Protein AF-A0ABD1RPD6-F1 (afdb_monomer)

Sequence (179 aa):
MYLKCGDIESACKVYNQMPVRNVVSWNSMILGLADSGDYEEALRVFRKMKQQYVYGTILDSTAKVTGIIKFDLHKEPEIGNAKLEVGGNVKGIFDLGPGRFGSEAIFVPRQPSTSSKEDDGYLIFFAHDENTGKSAVNVIDAKSMSPDPIAVVELPNRVPYGFHAFFVTEEQLQEQANL

Mean predicted aligned error: 7.82 Å

Foldseek 3Di:
DCLVVLNLVVLVVVLVPDPDADPVNLVSNLVSCVVVVNNVVSLVSVLPPPDQKDKDFDADPVRFGQWIWMFGQNDDEDPPDPDDDDGGDTDEIAGQDPQKTKEDWEWDAPDPDPPDDPQRTWTWIKMARRVVRWIWIFIARSNNNDNDTPDIGTDPHHDDHDHDDDDDDPVRVVVVVVD

Solvent-accessible surface area (backbone atoms only — not comparable to full-atom values): 10532 Å² total; per-residue (Å²): 112,43,46,83,69,70,37,51,68,63,37,52,52,54,62,71,67,48,91,73,81,52,72,67,60,49,51,51,51,28,50,41,28,44,77,70,66,39,48,69,6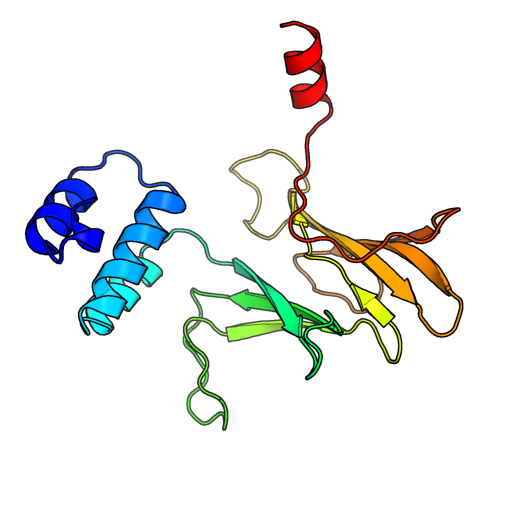0,17,50,53,54,55,69,65,49,90,64,46,70,50,80,46,77,37,64,49,100,81,71,44,27,42,28,41,36,34,34,31,49,78,40,78,50,76,88,84,58,99,60,90,62,83,70,16,31,84,74,36,60,32,72,60,53,90,63,25,36,43,43,60,68,38,81,43,65,72,58,102,57,93,81,60,60,95,50,50,28,30,32,41,29,45,37,31,32,70,86,76,60,46,17,28,44,38,32,28,48,50,66,72,34,51,83,69,57,78,42,74,47,79,44,100,55,70,67,75,91,67,70,87,78,84,87,77,52,71,66,60,51,51,57,59,74,74,109

InterPro domains:
  IPR002885 Pentatricopeptide repeat [PF01535] (2-22)
  IPR002885 Pentatricopeptide repeat [PS51375] (22-52)
  IPR002885 Pentatricopeptide repeat [TIGR00756] (24-51)
  IPR004294 Carotenoid oxygenase [PF03055] (48-168)
  IPR004294 Carotenoid oxygenase [PTHR10543] (47-169)
  IPR011990 Tetratricopeptide-like helical domain superfamily [G3DSA:1.25.40.10] (1-71)

Organism: NCBI:txid126358

Nearest PDB structures (foldseek):
  7vud-assembly1_A  TM=9.174E-01  e=1.103E-17  Osmanthus fragrans
  5kjd-assembly5_E  TM=8.790E-01  e=2.990E-06  Synechocystis sp. PCC 6803 substr. Kazusa
  5kjb-assembly5_E  TM=8.811E-01  e=3.373E-06  Synechocystis sp. PCC 6803 substr. Kazusa
  6big-assembly2_B  TM=8.798E-01  e=4.041E-06  Synechocystis sp. PCC 6803 substr. Kazusa
  6c7k-assembly2_B  TM=8.698E-01  e=5.142E-06  Synechocystis sp. PCC 6803 substr. Kazusa

Radius of gyration: 19.14 Å; Cα contacts (8 Å, |Δi|>4): 290; chains: 1; bounding box: 42×55×48 Å

pLDDT: mean 87.39, std 11.37, range [44.09, 98.31]

Structure (mmCIF, N/CA/C/O backbone):
data_AF-A0ABD1RPD6-F1
#
_entry.id   AF-A0ABD1RPD6-F1
#
loop_
_atom_site.group_PDB
_atom_site.id
_atom_site.type_symbol
_atom_site.label_atom_id
_atom_site.label_alt_id
_atom_site.label_comp_id
_atom_site.label_asym_id
_atom_site.label_entity_id
_atom_site.label_seq_id
_atom_site.pdbx_PDB_ins_code
_atom_site.Cartn_x
_atom_site.Cartn_y
_atom_site.Cartn_z
_atom_site.occupancy
_atom_site.B_iso_or_equiv
_atom_site.auth_seq_id
_atom_site.auth_comp_id
_atom_site.auth_asym_id
_atom_site.auth_atom_id
_atom_site.pdbx_PDB_model_num
ATOM 1 N N . MET A 1 1 ? 4.763 9.265 -25.528 1.00 61.62 1 MET A N 1
ATOM 2 C CA . MET A 1 1 ? 4.413 9.796 -26.863 1.00 61.62 1 MET A CA 1
ATOM 3 C C . MET A 1 1 ? 4.689 8.736 -27.924 1.00 61.62 1 MET A C 1
ATOM 5 O O . MET A 1 1 ? 3.718 8.231 -28.451 1.00 61.62 1 MET A O 1
ATOM 9 N N . TYR A 1 2 ? 5.933 8.273 -28.093 1.00 77.31 2 TYR A N 1
ATOM 10 C CA . TYR A 1 2 ? 6.292 7.174 -29.014 1.00 77.31 2 TYR A CA 1
ATOM 11 C C . TYR A 1 2 ? 5.460 5.886 -28.846 1.00 77.31 2 TYR A C 1
ATOM 13 O O . TYR A 1 2 ? 4.824 5.444 -29.795 1.00 77.31 2 TYR A O 1
ATOM 21 N N . LEU A 1 3 ? 5.348 5.360 -27.619 1.00 71.56 3 LEU A N 1
ATOM 22 C CA . LEU A 1 3 ? 4.577 4.133 -27.340 1.00 71.56 3 LEU A CA 1
ATOM 23 C C . LEU A 1 3 ? 3.078 4.266 -27.645 1.00 71.56 3 LEU A C 1
ATOM 25 O O . LEU A 1 3 ? 2.475 3.336 -28.160 1.00 71.56 3 LEU A O 1
ATOM 29 N N . LYS A 1 4 ? 2.485 5.448 -27.416 1.00 69.25 4 LYS A N 1
ATOM 30 C CA . LYS A 1 4 ? 1.076 5.712 -27.770 1.00 69.25 4 LYS A CA 1
ATOM 31 C C . LYS A 1 4 ? 0.835 5.708 -29.284 1.00 69.25 4 LYS A C 1
ATOM 33 O O . LYS A 1 4 ? -0.305 5.564 -29.705 1.00 69.25 4 LYS A O 1
ATOM 38 N N . CYS A 1 5 ? 1.887 5.889 -30.078 1.00 79.12 5 CYS A N 1
ATOM 39 C CA . CYS A 1 5 ? 1.839 5.865 -31.537 1.00 79.12 5 CYS A CA 1
ATOM 40 C C . CYS A 1 5 ? 2.263 4.504 -32.119 1.00 79.12 5 CYS A C 1
ATOM 42 O O . CYS A 1 5 ? 2.392 4.394 -33.333 1.00 79.12 5 CYS A O 1
ATOM 44 N N . GLY A 1 6 ? 2.530 3.494 -31.279 1.00 79.19 6 GLY A N 1
ATOM 45 C CA . GLY A 1 6 ? 3.037 2.188 -31.713 1.00 79.19 6 GLY A CA 1
ATOM 46 C C . GLY A 1 6 ? 4.508 2.183 -32.149 1.00 79.19 6 GLY A C 1
ATOM 47 O O . GLY A 1 6 ? 5.007 1.151 -32.587 1.00 79.19 6 GLY A O 1
ATOM 48 N N . ASP A 1 7 ? 5.229 3.302 -32.011 1.00 87.31 7 ASP A N 1
ATOM 49 C CA . ASP A 1 7 ? 6.652 3.388 -32.353 1.00 87.31 7 ASP A CA 1
ATOM 50 C C . ASP A 1 7 ? 7.519 2.936 -31.167 1.00 87.31 7 ASP A C 1
ATOM 52 O O . ASP A 1 7 ? 8.051 3.731 -30.381 1.00 87.31 7 ASP A O 1
ATOM 56 N N . ILE A 1 8 ? 7.608 1.616 -31.012 1.00 86.44 8 ILE A N 1
ATOM 57 C CA . ILE A 1 8 ? 8.362 0.961 -29.938 1.00 86.44 8 ILE A CA 1
ATOM 58 C C . ILE A 1 8 ? 9.863 1.165 -30.126 1.00 86.44 8 ILE A C 1
ATOM 60 O O . ILE A 1 8 ? 10.585 1.338 -29.148 1.00 86.44 8 ILE A O 1
ATOM 64 N N . GLU A 1 9 ? 10.350 1.196 -31.367 1.00 87.75 9 GLU A N 1
ATOM 65 C CA . GLU A 1 9 ? 11.779 1.324 -31.644 1.00 87.75 9 GLU A CA 1
ATOM 66 C C . GLU A 1 9 ? 12.315 2.677 -31.156 1.00 87.75 9 GLU A C 1
ATOM 68 O O . GLU A 1 9 ? 13.322 2.735 -30.439 1.00 87.75 9 GLU A O 1
ATOM 73 N N . SER A 1 10 ? 11.614 3.771 -31.471 1.00 89.94 10 SER A N 1
ATOM 74 C CA . SER A 1 10 ? 11.970 5.099 -30.965 1.00 89.94 10 SER A CA 1
ATOM 75 C C . SER A 1 10 ? 11.817 5.187 -29.449 1.00 89.94 10 SER A C 1
ATOM 77 O O . SER A 1 10 ? 12.663 5.788 -28.780 1.00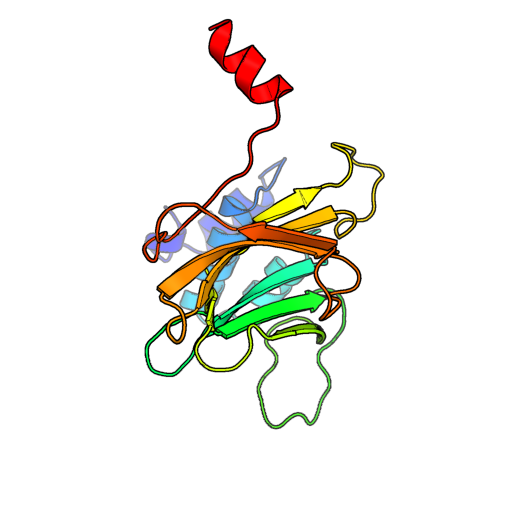 89.94 10 SER A O 1
ATOM 79 N N . ALA A 1 11 ? 10.788 4.549 -28.880 1.00 88.62 11 ALA A N 1
ATOM 80 C CA . ALA A 1 11 ? 10.617 4.486 -27.433 1.00 88.62 11 ALA A CA 1
ATOM 81 C C . ALA A 1 11 ? 11.801 3.792 -26.742 1.00 88.62 11 ALA A C 1
ATOM 83 O O . ALA A 1 11 ? 12.377 4.368 -25.819 1.00 88.62 11 ALA A O 1
ATOM 84 N N . CYS A 1 12 ? 12.217 2.619 -27.236 1.00 88.19 12 CYS A N 1
ATOM 85 C CA . CYS A 1 12 ? 13.398 1.882 -26.782 1.00 88.19 1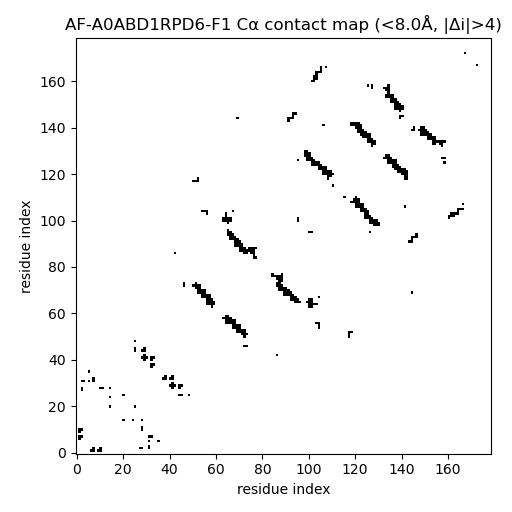2 CYS A CA 1
ATOM 86 C C . CYS A 1 12 ? 14.664 2.739 -26.863 1.00 88.19 12 CYS A C 1
ATOM 88 O O . CYS A 1 12 ? 15.444 2.778 -25.912 1.00 88.19 12 CYS A O 1
ATOM 90 N N . LYS A 1 13 ? 14.886 3.440 -27.985 1.00 91.31 13 LYS A N 1
ATOM 91 C CA . LYS A 1 13 ? 16.065 4.304 -28.175 1.00 91.31 13 LYS A CA 1
ATOM 92 C C . LYS A 1 13 ? 16.123 5.407 -27.126 1.00 91.31 13 LYS A C 1
ATOM 94 O O . LYS A 1 13 ? 17.131 5.524 -26.430 1.00 91.31 13 LYS A O 1
ATOM 99 N N . VAL A 1 14 ? 15.037 6.166 -26.972 1.00 90.38 14 VAL A N 1
ATOM 100 C CA . VAL A 1 14 ? 14.955 7.244 -25.975 1.00 90.38 14 VAL A CA 1
ATOM 101 C C . VAL A 1 14 ? 15.139 6.677 -24.575 1.00 90.38 14 VAL A C 1
ATOM 103 O O . VAL A 1 14 ? 15.978 7.162 -23.822 1.00 90.38 14 VAL A O 1
ATOM 106 N N . TYR A 1 15 ? 14.422 5.602 -24.251 1.00 89.06 15 TYR A N 1
ATOM 107 C CA . TYR A 1 15 ? 14.500 4.936 -22.958 1.00 89.06 15 TYR A CA 1
ATOM 108 C C . TYR A 1 15 ? 15.927 4.468 -22.623 1.00 89.06 15 TYR A C 1
ATOM 110 O O . TYR A 1 15 ? 16.398 4.653 -21.498 1.00 89.06 15 TYR A O 1
ATOM 118 N N . ASN A 1 16 ? 16.659 3.904 -23.585 1.00 88.38 16 ASN A N 1
ATOM 119 C CA . ASN A 1 16 ? 18.038 3.447 -23.395 1.00 88.38 16 ASN A CA 1
ATOM 120 C C . ASN A 1 16 ? 19.033 4.606 -23.217 1.00 88.38 16 ASN A C 1
ATOM 122 O O . ASN A 1 16 ? 20.024 4.442 -22.508 1.00 88.38 16 ASN A O 1
ATOM 126 N N . GLN A 1 17 ? 18.743 5.778 -23.782 1.00 92.56 17 GLN A N 1
ATOM 127 C CA . GLN A 1 17 ? 19.570 6.982 -23.667 1.00 92.56 17 GLN A CA 1
ATOM 128 C C . GLN A 1 17 ? 19.305 7.803 -22.392 1.00 92.56 17 GLN A C 1
ATOM 130 O O . GLN A 1 17 ? 20.079 8.708 -22.088 1.00 92.56 17 GLN A O 1
ATOM 135 N N . MET A 1 18 ? 18.245 7.507 -21.625 1.00 89.38 18 MET A N 1
ATOM 136 C CA . MET A 1 18 ? 17.942 8.243 -20.391 1.00 89.38 18 MET A CA 1
ATOM 137 C C . MET A 1 18 ? 19.039 8.036 -19.328 1.00 89.38 18 MET A C 1
ATOM 139 O O . MET A 1 18 ? 19.257 6.894 -18.906 1.00 89.38 18 MET A O 1
ATOM 143 N N . PRO A 1 19 ? 19.686 9.112 -18.832 1.00 85.44 19 PRO A N 1
ATOM 144 C CA . PRO A 1 19 ? 20.716 9.003 -17.796 1.00 85.44 19 PRO A CA 1
ATOM 145 C C . PRO A 1 19 ? 20.124 8.595 -16.441 1.00 85.44 19 PRO A C 1
ATOM 147 O O . PRO A 1 19 ? 20.750 7.867 -15.676 1.00 85.44 19 PRO A O 1
ATOM 150 N N . VAL A 1 20 ? 18.890 9.025 -16.165 1.00 81.44 20 VAL A N 1
ATOM 151 C CA . VAL A 1 20 ? 18.122 8.676 -14.966 1.00 81.44 20 VAL A CA 1
ATOM 152 C C . VAL A 1 20 ? 16.729 8.241 -15.401 1.00 81.44 20 VAL A C 1
ATOM 154 O O . VAL A 1 20 ? 16.059 8.953 -16.147 1.00 81.44 20 VAL A O 1
ATOM 157 N N . ARG A 1 21 ? 16.288 7.073 -14.929 1.00 85.56 21 ARG A N 1
ATOM 158 C CA . ARG A 1 21 ? 14.954 6.520 -15.194 1.00 85.56 21 ARG A CA 1
ATOM 159 C C . ARG A 1 21 ? 14.133 6.559 -13.914 1.00 85.56 21 ARG A C 1
ATOM 161 O O . ARG A 1 21 ? 14.516 5.939 -12.924 1.00 85.56 21 ARG A O 1
ATOM 168 N N . ASN A 1 22 ? 13.019 7.279 -13.941 1.00 81.56 22 ASN A N 1
ATOM 169 C CA . ASN A 1 22 ? 12.054 7.344 -12.844 1.00 81.56 22 ASN A CA 1
ATOM 170 C C . ASN A 1 22 ? 10.879 6.382 -13.079 1.00 81.56 22 ASN A C 1
ATOM 172 O O . ASN A 1 22 ? 10.743 5.812 -14.165 1.00 81.56 22 ASN A O 1
ATOM 176 N N . VAL A 1 23 ? 10.016 6.224 -12.073 1.00 79.69 23 VAL A N 1
ATOM 177 C CA . VAL A 1 23 ? 8.845 5.326 -12.110 1.00 79.69 23 VAL A CA 1
ATOM 178 C C . VAL A 1 23 ? 7.990 5.541 -13.364 1.00 79.69 23 VAL A C 1
ATOM 180 O O . VAL A 1 23 ? 7.603 4.574 -14.010 1.00 79.69 23 VAL A O 1
ATOM 183 N N . VAL A 1 24 ? 7.772 6.791 -13.786 1.00 84.12 24 VAL A N 1
ATOM 184 C CA . VAL A 1 24 ? 6.989 7.101 -14.996 1.00 84.12 24 VAL A CA 1
ATOM 185 C C . VAL A 1 24 ? 7.651 6.542 -16.257 1.00 84.12 24 VAL A C 1
ATOM 187 O O . VAL A 1 24 ? 6.970 5.947 -17.091 1.00 84.12 24 VAL A O 1
ATOM 190 N N . SER A 1 25 ? 8.969 6.703 -16.406 1.00 86.88 25 SER A N 1
ATOM 191 C CA . SER A 1 25 ? 9.708 6.181 -17.564 1.00 86.88 25 SER A CA 1
ATOM 192 C C . SER A 1 25 ? 9.751 4.650 -17.611 1.00 86.88 25 SER A C 1
ATOM 194 O O . SER A 1 25 ? 9.596 4.080 -18.690 1.00 86.88 25 SER A O 1
ATOM 196 N N . TRP A 1 26 ? 9.888 3.988 -16.456 1.00 87.88 26 TRP A N 1
ATOM 197 C CA . TRP A 1 26 ? 9.798 2.530 -16.343 1.00 87.88 26 TRP A CA 1
ATOM 198 C C . TRP A 1 26 ? 8.405 2.037 -16.725 1.00 87.88 26 TRP A C 1
ATOM 200 O O . TRP A 1 26 ? 8.277 1.247 -17.657 1.00 87.88 26 TRP A O 1
ATOM 210 N N . ASN A 1 27 ? 7.367 2.569 -16.073 1.00 86.31 27 ASN A N 1
ATOM 211 C CA . ASN A 1 27 ? 5.980 2.166 -16.297 1.00 86.31 27 ASN A CA 1
ATOM 212 C C . ASN A 1 27 ? 5.555 2.397 -17.745 1.00 86.31 27 ASN A C 1
ATOM 214 O O . ASN A 1 27 ? 4.914 1.537 -18.339 1.00 86.31 27 ASN A O 1
ATOM 218 N N . SER A 1 28 ? 5.953 3.531 -18.332 1.00 88.69 28 SER A N 1
ATOM 219 C CA . SER A 1 28 ? 5.675 3.813 -19.740 1.00 88.69 28 SER A CA 1
ATOM 220 C C . SER A 1 28 ? 6.250 2.718 -20.632 1.00 88.69 28 SER A C 1
ATOM 222 O O . SER A 1 28 ? 5.519 2.184 -21.457 1.00 88.69 28 SER A O 1
ATOM 224 N N . MET A 1 29 ? 7.527 2.364 -20.442 1.00 90.50 29 MET A N 1
ATOM 225 C CA . MET A 1 29 ? 8.212 1.356 -21.252 1.00 90.50 29 MET A CA 1
ATOM 226 C C . MET A 1 29 ? 7.584 -0.034 -21.102 1.00 90.50 29 MET A C 1
ATOM 228 O O . MET A 1 29 ? 7.327 -0.694 -22.102 1.00 90.50 29 MET A O 1
ATOM 232 N N . ILE A 1 30 ? 7.296 -0.450 -19.866 1.00 88.44 30 ILE A N 1
ATOM 233 C CA . ILE A 1 30 ? 6.693 -1.756 -19.563 1.00 88.44 30 ILE A CA 1
ATOM 234 C C . ILE A 1 30 ? 5.314 -1.876 -20.212 1.00 88.44 30 ILE A C 1
ATOM 236 O O . ILE A 1 30 ? 5.054 -2.860 -20.897 1.00 88.44 30 ILE A O 1
ATOM 240 N N . LEU A 1 31 ? 4.456 -0.864 -20.036 1.00 87.06 31 LEU A N 1
ATOM 241 C CA . LEU A 1 31 ? 3.114 -0.859 -20.620 1.00 87.06 31 LEU A CA 1
ATOM 242 C C . LEU A 1 31 ? 3.174 -0.892 -22.144 1.00 87.06 31 LEU A C 1
ATOM 244 O O . LEU A 1 31 ? 2.502 -1.706 -22.759 1.00 87.06 31 LEU A O 1
ATOM 248 N N . GLY A 1 32 ? 4.021 -0.066 -22.761 1.00 88.44 32 GLY A N 1
ATOM 249 C CA . GLY A 1 32 ? 4.112 -0.044 -24.218 1.00 88.44 32 GLY A CA 1
ATOM 250 C C . GLY A 1 32 ? 4.660 -1.337 -24.831 1.00 88.44 32 GLY A C 1
ATOM 251 O O . GLY A 1 32 ? 4.220 -1.719 -25.911 1.00 88.44 32 GLY A O 1
ATOM 252 N N . LEU A 1 33 ? 5.578 -2.031 -24.149 1.00 88.56 33 LEU A N 1
ATOM 253 C CA . LEU A 1 33 ? 6.037 -3.362 -24.565 1.00 88.56 33 LEU A CA 1
ATOM 254 C C . LEU A 1 33 ? 4.931 -4.410 -24.392 1.00 88.56 33 LEU A C 1
ATOM 256 O O . LEU A 1 33 ? 4.671 -5.177 -25.316 1.00 88.56 33 LEU A O 1
ATOM 260 N N . ALA A 1 34 ? 4.220 -4.395 -23.261 1.00 87.19 34 ALA A N 1
ATOM 261 C CA . ALA A 1 34 ? 3.103 -5.303 -23.015 1.00 87.19 34 ALA A CA 1
ATOM 262 C C . ALA A 1 34 ? 1.960 -5.115 -24.031 1.00 87.19 34 ALA A C 1
ATOM 264 O O . ALA A 1 34 ? 1.465 -6.097 -24.580 1.00 87.19 34 ALA A O 1
ATOM 265 N N . ASP A 1 35 ? 1.597 -3.867 -24.341 1.00 85.19 35 ASP A N 1
ATOM 266 C CA . ASP A 1 35 ? 0.567 -3.526 -25.334 1.00 85.19 35 ASP A CA 1
ATOM 267 C C . ASP A 1 35 ? 0.955 -3.978 -26.750 1.00 85.19 35 ASP A C 1
ATOM 269 O O . ASP A 1 35 ? 0.091 -4.265 -27.577 1.00 85.19 35 ASP A O 1
ATOM 273 N N . SER A 1 36 ? 2.256 -4.077 -27.032 1.00 85.31 36 SER A N 1
ATOM 274 C CA . SER A 1 36 ? 2.772 -4.589 -28.304 1.00 85.31 36 SER A CA 1
ATOM 275 C C . SER A 1 36 ? 2.858 -6.113 -28.397 1.00 85.31 36 SER A C 1
ATOM 277 O O . SER A 1 36 ? 3.164 -6.644 -29.463 1.00 85.31 36 SER A O 1
ATOM 279 N N . GLY A 1 37 ? 2.595 -6.817 -27.293 1.00 85.75 37 GLY A N 1
ATOM 280 C CA . GLY A 1 37 ? 2.742 -8.268 -27.188 1.00 85.75 37 GLY A CA 1
ATOM 281 C C . GLY A 1 37 ? 4.156 -8.747 -26.841 1.00 85.75 37 GLY A C 1
ATOM 282 O O . GLY A 1 37 ? 4.363 -9.952 -26.712 1.00 85.75 37 GLY A O 1
ATOM 283 N N . ASP A 1 38 ? 5.123 -7.844 -26.645 1.00 86.62 38 ASP A N 1
ATOM 284 C CA . ASP A 1 38 ? 6.492 -8.181 -26.230 1.00 86.62 38 ASP A CA 1
ATOM 285 C C . ASP A 1 38 ? 6.595 -8.307 -24.698 1.00 86.62 38 ASP A C 1
ATOM 287 O O . ASP A 1 38 ? 7.214 -7.504 -23.991 1.00 86.62 38 ASP A O 1
ATOM 291 N N . TYR A 1 39 ? 5.905 -9.315 -24.160 1.00 84.56 39 TYR A N 1
ATOM 292 C CA . TYR A 1 39 ? 5.803 -9.542 -22.717 1.00 84.56 39 TYR A CA 1
ATOM 293 C C . TYR A 1 39 ? 7.142 -9.926 -22.074 1.00 84.56 39 TYR A C 1
ATOM 295 O O . TYR A 1 39 ? 7.388 -9.570 -20.920 1.00 84.56 39 TYR A O 1
ATOM 303 N N . GLU A 1 40 ? 8.017 -10.632 -22.796 1.00 84.75 40 GLU A N 1
ATOM 304 C CA . GLU A 1 40 ? 9.349 -10.999 -22.297 1.00 84.75 40 GLU A CA 1
ATOM 305 C C . GLU A 1 40 ? 10.217 -9.762 -22.077 1.00 84.75 40 GLU A C 1
ATOM 307 O O . GLU A 1 40 ? 10.825 -9.615 -21.012 1.00 84.75 40 GLU A O 1
ATOM 312 N N . GLU A 1 41 ? 10.239 -8.838 -23.039 1.00 85.81 41 GLU A N 1
ATOM 313 C CA . GLU A 1 41 ? 10.989 -7.598 -22.900 1.00 85.81 41 GLU A CA 1
ATOM 314 C C . GLU A 1 41 ? 10.358 -6.682 -21.843 1.00 85.81 41 GLU A C 1
ATOM 316 O O . GLU A 1 41 ? 11.083 -6.089 -21.040 1.00 85.81 41 GLU A O 1
ATOM 321 N N . ALA A 1 42 ? 9.023 -6.627 -21.758 1.00 86.31 42 ALA A N 1
ATOM 322 C CA . ALA A 1 42 ? 8.317 -5.904 -20.697 1.00 86.31 42 ALA A CA 1
ATOM 323 C C . ALA A 1 42 ? 8.729 -6.408 -19.301 1.00 86.31 42 ALA A C 1
ATOM 325 O O . ALA A 1 42 ? 9.092 -5.612 -18.429 1.00 86.31 42 ALA A O 1
ATOM 326 N N . LEU A 1 43 ? 8.754 -7.731 -19.106 1.00 82.31 43 LEU A N 1
ATOM 327 C CA . LEU A 1 43 ? 9.215 -8.365 -17.868 1.00 82.31 43 LEU A CA 1
ATOM 328 C C . LEU A 1 43 ? 10.706 -8.121 -17.621 1.00 82.31 43 LEU A C 1
ATOM 330 O O . LEU A 1 43 ? 11.108 -7.873 -16.484 1.00 82.31 43 LEU A O 1
ATOM 334 N N . ARG A 1 44 ? 11.544 -8.147 -18.663 1.00 83.50 44 ARG A N 1
ATOM 335 C CA . ARG A 1 44 ? 12.976 -7.841 -18.547 1.00 83.50 44 ARG A CA 1
ATOM 336 C C . ARG A 1 44 ? 13.207 -6.400 -18.097 1.00 83.50 44 ARG A C 1
ATOM 338 O O . ARG A 1 44 ? 14.085 -6.159 -17.272 1.00 83.50 44 ARG A O 1
ATOM 345 N N . VAL A 1 45 ? 12.443 -5.444 -18.626 1.00 84.12 45 VAL A N 1
ATOM 346 C CA . VAL A 1 45 ? 12.484 -4.039 -18.201 1.00 84.12 45 VAL A CA 1
ATOM 347 C C . VAL A 1 45 ? 11.990 -3.909 -16.762 1.00 84.12 45 VAL A C 1
ATOM 349 O O . VAL A 1 45 ? 12.678 -3.294 -15.953 1.00 84.12 45 VAL A O 1
ATOM 352 N N . PHE A 1 46 ? 10.874 -4.543 -16.404 1.00 81.94 46 PHE A N 1
ATOM 353 C CA . PHE A 1 46 ? 10.373 -4.558 -15.028 1.00 81.94 46 PHE A CA 1
ATOM 354 C C . PHE A 1 46 ? 11.418 -5.095 -14.036 1.00 81.94 46 PHE A C 1
ATOM 356 O O . PHE A 1 46 ? 11.725 -4.436 -13.049 1.00 81.94 46 PHE A O 1
ATOM 363 N N . ARG A 1 47 ? 12.078 -6.216 -14.353 1.00 76.88 47 ARG A N 1
ATOM 364 C CA . ARG A 1 47 ? 13.146 -6.819 -13.528 1.00 76.88 47 ARG A CA 1
ATOM 365 C C . ARG A 1 47 ? 14.406 -5.959 -13.381 1.00 76.88 47 ARG A C 1
ATOM 367 O O . ARG A 1 47 ? 15.222 -6.222 -12.506 1.00 76.88 47 ARG A O 1
ATOM 374 N N . LYS A 1 48 ? 14.609 -4.957 -14.242 1.00 80.19 48 LYS A N 1
ATOM 375 C CA . LYS A 1 48 ? 15.717 -3.993 -14.112 1.00 80.19 48 LYS A CA 1
ATOM 376 C C . LYS A 1 48 ? 15.381 -2.823 -13.188 1.00 80.19 48 LYS A C 1
ATOM 378 O O . LYS A 1 48 ? 16.279 -2.031 -12.886 1.00 80.19 48 LYS A O 1
ATOM 383 N N . MET A 1 49 ? 14.122 -2.669 -12.773 1.00 79.38 49 MET A N 1
AT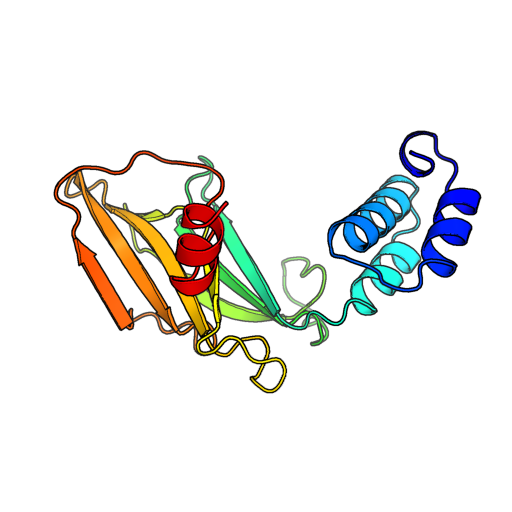OM 384 C CA . MET A 1 49 ? 13.774 -1.706 -11.734 1.00 79.38 49 MET A CA 1
ATOM 385 C C . MET A 1 49 ? 14.538 -2.078 -10.461 1.00 79.38 49 MET A C 1
ATOM 387 O O . MET A 1 49 ? 14.634 -3.243 -10.105 1.00 79.38 49 MET A O 1
ATOM 391 N N . LYS A 1 50 ? 15.100 -1.084 -9.767 1.00 77.75 50 LYS A N 1
ATOM 392 C CA . LYS A 1 50 ? 15.811 -1.303 -8.491 1.00 77.75 50 LYS A CA 1
ATOM 393 C C . LYS A 1 50 ? 14.865 -1.536 -7.305 1.00 77.75 50 LYS A C 1
ATOM 395 O O . LYS A 1 50 ? 15.332 -1.577 -6.175 1.00 77.75 50 LYS A O 1
ATOM 400 N N . GLN A 1 51 ? 13.566 -1.601 -7.572 1.00 82.81 51 GLN A N 1
ATOM 401 C CA . GLN A 1 51 ? 12.517 -1.708 -6.576 1.00 82.81 51 GLN A CA 1
ATOM 402 C C . GLN A 1 51 ? 12.299 -3.183 -6.251 1.00 82.81 51 GLN A C 1
ATOM 404 O O . GLN A 1 51 ? 11.794 -3.933 -7.086 1.00 82.81 51 GLN A O 1
ATOM 409 N N . GLN A 1 52 ? 12.680 -3.585 -5.045 1.00 86.69 52 GLN A N 1
ATOM 410 C CA . GLN A 1 52 ? 12.465 -4.930 -4.545 1.00 86.69 52 GLN A CA 1
ATOM 411 C C . GLN A 1 52 ? 11.040 -5.116 -4.028 1.00 86.69 52 GLN A C 1
ATOM 413 O O . GLN A 1 52 ? 10.481 -6.194 -4.205 1.00 86.69 52 GLN A O 1
ATOM 418 N N . TYR A 1 53 ? 10.437 -4.109 -3.389 1.00 91.19 53 TYR A N 1
ATOM 419 C CA . TYR A 1 53 ? 9.146 -4.278 -2.725 1.00 91.19 53 TYR A CA 1
ATOM 420 C C . TYR A 1 53 ? 8.050 -3.404 -3.328 1.00 91.19 53 TYR A C 1
ATOM 422 O O . TYR A 1 53 ? 8.243 -2.240 -3.681 1.00 91.19 53 TYR A O 1
ATOM 430 N N . VAL A 1 54 ? 6.848 -3.968 -3.406 1.00 91.25 54 VAL A N 1
ATOM 431 C CA . VAL A 1 54 ? 5.638 -3.220 -3.747 1.00 91.25 54 VAL A CA 1
ATOM 432 C C . VAL A 1 54 ? 4.507 -3.604 -2.805 1.00 91.25 54 VAL A C 1
ATOM 434 O O . VAL A 1 54 ? 4.355 -4.770 -2.431 1.00 91.25 54 VAL A O 1
ATOM 437 N N . TYR A 1 55 ? 3.727 -2.599 -2.416 1.00 93.88 55 TYR A N 1
ATOM 438 C CA . TYR A 1 55 ? 2.527 -2.750 -1.606 1.00 93.88 55 TYR A CA 1
ATOM 439 C C . TYR A 1 55 ? 1.310 -2.542 -2.503 1.00 93.88 55 TYR A C 1
ATOM 441 O O . TYR A 1 55 ? 1.236 -1.550 -3.224 1.00 93.88 55 TYR A O 1
ATOM 449 N N . GLY A 1 56 ? 0.385 -3.495 -2.487 1.00 92.81 56 GLY A N 1
ATOM 450 C CA . GLY A 1 56 ? -0.849 -3.463 -3.263 1.00 92.81 56 GLY A CA 1
ATOM 451 C C . GLY A 1 56 ? -2.081 -3.558 -2.373 1.00 92.81 56 GLY A C 1
ATOM 452 O O . GLY A 1 56 ? -1.995 -3.948 -1.207 1.00 92.81 56 GLY A O 1
ATOM 453 N N . THR A 1 57 ? -3.240 -3.229 -2.934 1.00 94.19 57 THR A N 1
ATOM 454 C CA . THR A 1 57 ? -4.538 -3.396 -2.276 1.00 94.19 57 THR A CA 1
ATOM 455 C C . THR A 1 57 ? -5.167 -4.731 -2.658 1.00 94.19 57 THR A C 1
ATOM 457 O O . THR A 1 57 ? -5.089 -5.181 -3.802 1.00 94.19 57 THR A O 1
ATOM 460 N N . ILE A 1 58 ? -5.807 -5.373 -1.686 1.00 93.81 58 ILE A N 1
ATOM 461 C CA . ILE A 1 58 ? -6.700 -6.507 -1.922 1.00 93.81 58 ILE A CA 1
ATOM 462 C C . ILE A 1 58 ? -8.112 -5.942 -2.005 1.00 93.81 58 ILE A C 1
ATOM 464 O O . ILE A 1 58 ? -8.534 -5.211 -1.108 1.00 93.81 58 ILE A O 1
ATOM 468 N N . LEU A 1 59 ? -8.818 -6.257 -3.088 1.00 94.50 59 LEU A N 1
ATOM 469 C CA . LEU A 1 59 ? -10.170 -5.775 -3.345 1.00 94.50 59 LEU A CA 1
ATOM 470 C C . LEU A 1 59 ? -11.184 -6.913 -3.231 1.00 94.50 59 LEU A C 1
ATOM 472 O O . LEU A 1 59 ? -10.920 -8.032 -3.679 1.00 94.50 59 LEU A O 1
ATOM 476 N N . ASP A 1 60 ? -12.359 -6.607 -2.685 1.00 93.62 60 ASP A N 1
ATOM 477 C CA . ASP A 1 60 ? -13.526 -7.479 -2.800 1.00 93.62 60 ASP A CA 1
ATOM 478 C C . ASP A 1 60 ? -14.245 -7.321 -4.154 1.00 93.62 60 ASP A C 1
ATOM 480 O O . ASP A 1 60 ? -13.870 -6.520 -5.015 1.00 93.62 60 ASP A O 1
ATOM 484 N N . SER A 1 61 ? -15.327 -8.081 -4.344 1.00 91.88 61 SER A N 1
ATOM 485 C CA . SER A 1 61 ? -16.165 -8.041 -5.552 1.00 91.88 61 SER A CA 1
ATOM 486 C C . SER A 1 61 ? -16.833 -6.688 -5.822 1.00 91.88 61 SER A C 1
ATOM 488 O O . SER A 1 61 ? -17.347 -6.472 -6.916 1.00 91.88 61 SER A O 1
ATOM 490 N N . THR A 1 62 ? -16.869 -5.796 -4.833 1.00 90.56 62 THR A N 1
ATOM 491 C CA . THR A 1 62 ? -17.448 -4.449 -4.924 1.00 90.56 62 THR A CA 1
ATOM 492 C C . THR A 1 62 ? -16.385 -3.354 -4.992 1.00 90.56 62 THR A C 1
ATOM 494 O O . THR A 1 62 ? -16.712 -2.176 -4.860 1.00 90.56 62 THR A O 1
ATOM 497 N N . ALA A 1 63 ? -15.124 -3.732 -5.234 1.00 90.94 63 ALA A N 1
ATOM 498 C CA . ALA A 1 63 ? -13.972 -2.838 -5.281 1.00 90.94 63 ALA A CA 1
ATOM 499 C C . ALA A 1 63 ? -13.704 -2.090 -3.962 1.00 90.94 63 ALA A C 1
ATOM 501 O O . ALA A 1 63 ? -13.092 -1.021 -3.969 1.00 90.94 63 ALA A O 1
ATOM 502 N N . LYS A 1 64 ? -14.117 -2.652 -2.818 1.00 93.69 64 LYS A N 1
ATOM 503 C CA . LYS A 1 64 ? -13.681 -2.151 -1.512 1.00 93.69 64 LYS A CA 1
ATOM 504 C C . LYS A 1 64 ? -12.349 -2.786 -1.130 1.00 93.69 64 LYS A C 1
ATOM 506 O O . LYS A 1 64 ? -12.134 -3.974 -1.358 1.00 93.69 64 LYS A O 1
ATOM 511 N N . VAL A 1 65 ? -11.468 -2.000 -0.515 1.00 96.06 65 VAL A N 1
ATOM 512 C CA . VAL A 1 65 ? -10.170 -2.484 -0.025 1.00 96.06 65 VAL A CA 1
ATOM 513 C C . VAL A 1 65 ? -10.382 -3.308 1.240 1.00 96.06 65 VAL A C 1
ATOM 515 O O . VAL A 1 65 ? -10.807 -2.757 2.250 1.00 96.06 65 VAL A O 1
ATOM 518 N N . THR A 1 66 ? -10.064 -4.600 1.204 1.00 97.00 66 THR A N 1
ATOM 519 C CA . THR A 1 66 ? -10.189 -5.535 2.341 1.00 97.00 66 THR A CA 1
ATOM 520 C C . THR A 1 66 ? -8.850 -5.916 2.960 1.00 97.00 66 THR A C 1
ATOM 522 O O . THR A 1 66 ? -8.802 -6.552 4.009 1.00 97.00 66 THR A O 1
ATOM 525 N N . GLY A 1 67 ? -7.744 -5.507 2.346 1.00 96.44 67 GLY A N 1
ATOM 526 C CA . GLY A 1 67 ? -6.424 -5.736 2.905 1.00 96.44 67 GLY A CA 1
ATOM 527 C C . GLY A 1 67 ? -5.315 -5.107 2.084 1.00 96.44 67 GLY A C 1
ATOM 528 O O . GLY A 1 67 ? -5.545 -4.500 1.034 1.00 96.44 67 GLY A O 1
ATOM 529 N N . ILE A 1 68 ? -4.097 -5.279 2.580 1.00 96.88 68 ILE A N 1
ATOM 530 C CA . ILE A 1 68 ? -2.866 -4.811 1.953 1.00 96.88 68 ILE A CA 1
ATOM 531 C C . ILE A 1 68 ? -1.956 -6.015 1.764 1.00 96.88 68 ILE A C 1
ATOM 533 O O . ILE A 1 68 ? -1.815 -6.848 2.656 1.00 96.88 68 ILE A O 1
ATOM 537 N N . ILE A 1 69 ? -1.319 -6.102 0.606 1.00 95.00 69 ILE A N 1
ATOM 538 C CA . ILE A 1 69 ? -0.404 -7.184 0.261 1.00 95.00 69 ILE A CA 1
ATOM 539 C C . ILE A 1 69 ? 0.975 -6.622 -0.056 1.00 95.00 69 ILE A C 1
ATOM 541 O O . ILE A 1 69 ? 1.095 -5.591 -0.713 1.00 95.00 69 ILE A O 1
ATOM 545 N N . LYS A 1 70 ? 2.022 -7.301 0.413 1.00 94.06 70 LYS A N 1
ATOM 546 C CA . LYS A 1 70 ? 3.418 -6.985 0.103 1.00 94.06 70 LYS A CA 1
ATOM 547 C C . LYS A 1 70 ? 4.004 -8.049 -0.814 1.00 94.06 70 LYS A C 1
ATOM 549 O O . LYS A 1 70 ? 3.997 -9.232 -0.462 1.00 94.06 70 LYS A O 1
ATOM 554 N N . PHE A 1 71 ? 4.592 -7.618 -1.923 1.00 90.19 71 PHE A N 1
ATOM 555 C CA . PHE A 1 71 ? 5.331 -8.473 -2.851 1.00 90.19 71 PHE A CA 1
ATOM 556 C C . PHE A 1 71 ? 6.831 -8.181 -2.790 1.00 90.19 71 PHE A C 1
ATOM 558 O O . PHE A 1 71 ? 7.231 -7.030 -2.626 1.00 90.19 71 PHE A O 1
ATOM 565 N N . ASP A 1 72 ? 7.648 -9.224 -2.942 1.00 87.62 72 ASP A N 1
ATOM 566 C CA . ASP A 1 72 ? 9.085 -9.133 -3.230 1.00 87.62 72 ASP A CA 1
ATOM 567 C C . ASP A 1 72 ? 9.317 -9.454 -4.705 1.00 87.62 72 ASP A C 1
ATOM 569 O O . ASP A 1 72 ? 9.304 -10.622 -5.090 1.00 87.62 72 ASP A O 1
ATOM 573 N N . LEU A 1 73 ? 9.516 -8.416 -5.514 1.00 82.94 73 LEU A N 1
ATOM 574 C CA . LEU A 1 73 ? 9.670 -8.463 -6.967 1.00 82.94 73 LEU A CA 1
ATOM 575 C C . LEU A 1 73 ? 10.970 -9.132 -7.424 1.00 82.94 73 LEU A C 1
ATOM 577 O O . LEU A 1 73 ? 11.075 -9.535 -8.582 1.00 82.94 73 LEU A O 1
ATOM 581 N N . HIS A 1 74 ? 11.963 -9.254 -6.540 1.00 82.00 74 HIS A N 1
ATOM 582 C CA . HIS A 1 74 ? 13.235 -9.902 -6.859 1.00 82.00 74 HIS A CA 1
ATOM 583 C C . HIS A 1 74 ? 13.217 -11.409 -6.588 1.00 82.00 74 HIS A C 1
ATOM 585 O O . HIS A 1 74 ? 14.136 -12.117 -7.004 1.00 82.00 74 HIS A O 1
ATOM 591 N N . LYS A 1 75 ? 12.198 -11.920 -5.890 1.00 78.62 75 LYS A N 1
ATOM 592 C CA . LYS A 1 75 ? 12.066 -13.348 -5.611 1.00 78.62 75 LYS A CA 1
ATOM 593 C C . LYS A 1 75 ? 11.258 -14.024 -6.724 1.00 78.62 75 LYS A C 1
ATOM 595 O O . LYS A 1 75 ? 10.167 -13.575 -7.053 1.00 78.62 75 LYS A O 1
ATOM 600 N N . GLU A 1 76 ? 11.781 -15.110 -7.293 1.00 71.19 76 GLU A N 1
ATOM 601 C CA . GLU A 1 76 ? 11.079 -15.869 -8.343 1.00 71.19 76 GLU A CA 1
ATOM 602 C C . GLU A 1 76 ? 9.734 -16.409 -7.829 1.00 71.19 76 GLU A C 1
ATOM 604 O O . GLU A 1 76 ? 9.699 -16.869 -6.682 1.00 71.19 76 GLU A O 1
ATOM 609 N N . PRO A 1 77 ? 8.658 -16.370 -8.638 1.00 66.25 77 PRO A N 1
ATOM 610 C CA . PRO A 1 77 ? 7.345 -16.879 -8.254 1.00 66.25 77 PRO A CA 1
ATOM 611 C C . PRO A 1 77 ? 7.383 -18.389 -7.985 1.00 66.25 77 PRO A C 1
ATOM 613 O O . PRO A 1 77 ? 8.111 -19.139 -8.644 1.00 66.25 77 PRO A O 1
ATOM 616 N N . GLU A 1 78 ? 6.589 -18.858 -7.023 1.00 65.88 78 GLU A N 1
ATOM 617 C CA . GLU A 1 78 ? 6.478 -20.290 -6.731 1.00 65.88 78 GLU A CA 1
ATOM 618 C C . GLU A 1 78 ? 5.705 -21.024 -7.843 1.00 65.88 78 GLU A C 1
ATOM 620 O O . GLU A 1 78 ? 4.536 -20.758 -8.127 1.00 65.88 78 GLU A O 1
ATOM 625 N N . ILE A 1 79 ? 6.375 -21.977 -8.498 1.00 58.81 79 ILE A N 1
ATOM 626 C CA . ILE A 1 79 ? 5.790 -22.783 -9.574 1.00 58.81 79 ILE A CA 1
ATOM 627 C C . ILE A 1 79 ? 4.827 -23.808 -8.959 1.00 58.81 79 ILE A C 1
ATOM 629 O O . ILE A 1 79 ? 5.240 -24.636 -8.149 1.00 58.81 79 ILE A O 1
ATOM 633 N N . GLY A 1 80 ? 3.558 -23.787 -9.380 1.00 60.88 80 GLY A N 1
ATOM 634 C CA . GLY A 1 80 ? 2.530 -24.749 -8.950 1.00 60.88 80 GLY A CA 1
ATOM 635 C C . GLY A 1 80 ? 1.349 -24.145 -8.186 1.00 60.88 80 GLY A C 1
ATOM 636 O O . GLY A 1 80 ? 0.392 -24.863 -7.896 1.00 60.88 80 GLY A O 1
ATOM 637 N N . ASN A 1 81 ? 1.362 -22.838 -7.907 1.00 56.16 81 ASN A N 1
ATOM 638 C CA . ASN A 1 81 ? 0.194 -22.153 -7.359 1.00 56.16 81 ASN A CA 1
ATOM 639 C C . ASN A 1 81 ? -0.926 -22.056 -8.408 1.00 56.16 81 ASN A C 1
ATOM 641 O O . ASN A 1 81 ? -0.698 -21.754 -9.578 1.00 56.16 81 ASN A O 1
ATOM 645 N N . ALA A 1 82 ? -2.172 -22.281 -7.978 1.00 50.31 82 ALA A N 1
ATOM 646 C CA . ALA A 1 82 ? -3.365 -22.200 -8.832 1.00 50.31 82 ALA A CA 1
ATOM 647 C C . ALA A 1 82 ? -3.673 -20.773 -9.341 1.00 50.31 82 ALA A C 1
ATOM 649 O O . ALA A 1 82 ? -4.614 -20.578 -10.111 1.00 50.31 82 ALA A O 1
ATOM 650 N N . LYS A 1 83 ? -2.907 -19.770 -8.899 1.00 50.53 83 LYS A N 1
ATOM 651 C CA . LYS A 1 83 ? -3.008 -18.371 -9.314 1.00 50.53 83 LYS A CA 1
ATOM 652 C C . LYS A 1 83 ? -1.687 -17.941 -9.945 1.00 50.53 83 LYS A C 1
ATOM 654 O O . LYS A 1 83 ? -0.625 -18.221 -9.402 1.00 50.53 83 LYS A O 1
ATOM 659 N N . LEU A 1 84 ? -1.776 -17.260 -11.085 1.00 44.09 84 LEU A N 1
ATOM 660 C CA . LEU A 1 84 ? -0.630 -16.664 -11.764 1.00 44.09 84 LEU A CA 1
ATOM 661 C C . LEU A 1 84 ? -0.057 -15.544 -10.875 1.00 44.09 84 LEU A C 1
ATOM 663 O O . LEU A 1 84 ? -0.736 -14.547 -10.634 1.00 44.09 84 LEU A O 1
ATOM 667 N N . GLU A 1 85 ? 1.170 -15.704 -10.385 1.00 53.88 85 GLU A N 1
ATOM 668 C CA . GLU A 1 85 ? 1.900 -14.650 -9.671 1.00 53.88 85 GLU A CA 1
ATOM 669 C C . GLU A 1 85 ? 2.756 -13.885 -10.688 1.00 53.88 85 GLU A C 1
ATOM 671 O O . GLU A 1 85 ? 3.770 -14.379 -11.183 1.00 53.88 85 GLU A O 1
ATOM 676 N N . VAL A 1 86 ? 2.298 -12.695 -11.087 1.00 46.31 86 VAL A N 1
ATOM 677 C CA . VAL A 1 86 ? 3.012 -11.862 -12.063 1.00 46.31 86 VAL A CA 1
ATOM 678 C C . VAL A 1 86 ? 4.069 -11.046 -11.327 1.00 46.31 86 VAL A C 1
ATOM 680 O O . VAL A 1 86 ? 3.764 -9.991 -10.786 1.00 46.31 86 VAL A O 1
ATOM 683 N N . GLY A 1 87 ? 5.309 -11.538 -11.332 1.00 53.38 87 GLY A N 1
ATOM 684 C CA . GLY A 1 87 ? 6.471 -10.824 -10.804 1.00 53.38 87 GLY A CA 1
ATOM 685 C C . GLY A 1 87 ? 6.499 -10.753 -9.276 1.00 53.38 87 GLY A C 1
ATOM 686 O O . GLY A 1 87 ? 5.818 -9.940 -8.660 1.00 53.38 87 GLY A O 1
ATOM 687 N N . GLY A 1 88 ? 7.366 -11.561 -8.671 1.00 62.03 88 GLY A N 1
ATOM 688 C CA . GLY A 1 88 ? 7.612 -11.547 -7.236 1.00 62.03 88 GLY A CA 1
ATOM 689 C C . GLY A 1 88 ? 6.827 -12.584 -6.438 1.00 62.03 88 GLY A C 1
ATOM 690 O O . GLY A 1 88 ? 5.905 -13.209 -6.947 1.00 62.03 88 GLY A O 1
ATOM 691 N N . ASN A 1 89 ? 7.202 -12.746 -5.168 1.00 76.31 89 ASN A N 1
ATOM 692 C CA . ASN A 1 89 ? 6.527 -13.624 -4.207 1.00 76.31 89 ASN A CA 1
ATOM 693 C C . ASN A 1 89 ? 5.818 -12.811 -3.124 1.00 76.31 89 ASN A C 1
ATOM 695 O O . ASN A 1 89 ? 6.357 -11.815 -2.626 1.00 76.31 89 ASN A O 1
ATOM 699 N N . VAL A 1 90 ? 4.652 -13.286 -2.684 1.00 81.44 90 VAL A N 1
ATOM 700 C CA . VAL A 1 90 ? 3.940 -12.709 -1.534 1.00 81.44 90 VAL A CA 1
ATOM 701 C C . VAL A 1 90 ? 4.788 -12.856 -0.267 1.00 81.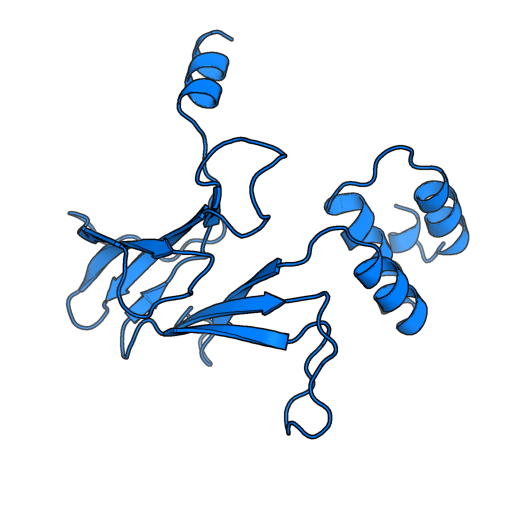44 90 VAL A C 1
ATOM 703 O O . VAL A 1 90 ? 5.223 -13.949 0.096 1.00 81.44 90 VAL A O 1
ATOM 706 N N . LYS A 1 91 ? 5.032 -11.741 0.428 1.00 85.62 91 LYS A N 1
ATOM 707 C CA . LYS A 1 91 ? 5.806 -11.701 1.683 1.00 85.62 91 LYS A CA 1
ATOM 708 C C . LYS A 1 91 ? 4.944 -11.531 2.922 1.00 85.62 91 LYS A C 1
ATOM 710 O O . LYS A 1 91 ? 5.382 -11.915 4.002 1.00 85.62 91 LYS A O 1
ATOM 715 N N . GLY A 1 92 ? 3.764 -10.942 2.772 1.00 90.06 92 GLY A N 1
ATOM 716 C CA . GLY A 1 92 ? 2.850 -10.694 3.874 1.00 90.06 92 GLY A CA 1
ATOM 717 C C . GLY A 1 92 ? 1.535 -10.105 3.392 1.00 90.06 92 GLY A C 1
ATOM 718 O O . GLY A 1 92 ? 1.488 -9.420 2.366 1.00 90.06 92 GLY A O 1
ATOM 719 N N . ILE A 1 93 ? 0.480 -10.394 4.146 1.00 94.06 93 ILE A N 1
ATOM 720 C CA . ILE A 1 93 ? -0.866 -9.871 3.939 1.00 94.06 93 ILE A CA 1
ATOM 721 C C . ILE A 1 93 ? -1.325 -9.274 5.263 1.00 94.06 93 ILE A C 1
ATOM 723 O O . ILE A 1 93 ? -1.261 -9.937 6.296 1.00 94.06 93 ILE A O 1
ATOM 727 N N . PHE A 1 94 ? -1.799 -8.036 5.207 1.00 96.94 94 PHE A N 1
ATOM 728 C CA . PHE A 1 94 ? -2.536 -7.400 6.283 1.00 96.94 94 PHE A CA 1
ATOM 729 C C . PHE A 1 94 ? -4.027 -7.449 5.944 1.00 96.94 94 PHE A C 1
ATOM 731 O O . PHE A 1 94 ? -4.462 -6.821 4.978 1.00 96.94 94 PHE A O 1
ATOM 738 N N . ASP A 1 95 ? -4.793 -8.213 6.716 1.00 96.75 95 ASP A N 1
ATOM 739 C CA . ASP A 1 95 ? -6.244 -8.344 6.567 1.00 96.75 95 ASP A CA 1
ATOM 740 C C . ASP A 1 95 ? -6.948 -7.319 7.469 1.00 96.75 95 ASP A C 1
ATOM 742 O O . ASP A 1 95 ? -6.628 -7.202 8.653 1.00 96.75 95 ASP A O 1
ATOM 746 N N . LEU A 1 96 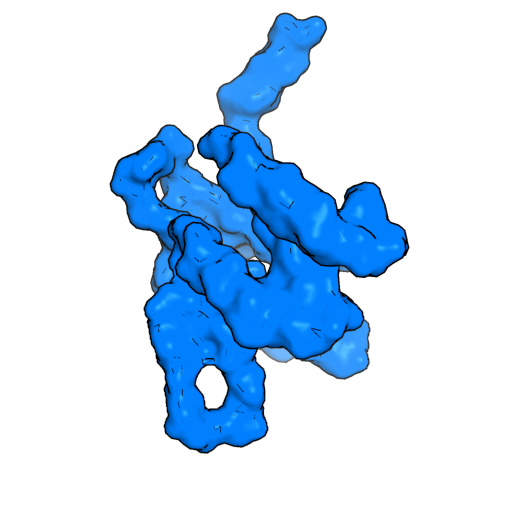? -7.891 -6.550 6.917 1.00 96.62 96 LEU A N 1
ATOM 747 C CA . LEU A 1 96 ? -8.635 -5.541 7.684 1.00 96.62 96 LEU A CA 1
ATOM 748 C C . LEU A 1 96 ? -9.675 -6.155 8.629 1.00 96.62 96 LEU A C 1
ATOM 750 O O . LEU A 1 96 ? -10.100 -5.501 9.586 1.00 96.62 96 LEU A O 1
ATOM 754 N N . GLY A 1 97 ? -10.080 -7.394 8.376 1.00 95.75 97 GLY A N 1
ATOM 755 C CA . GLY A 1 97 ? -11.164 -8.082 9.047 1.00 95.75 97 GLY A CA 1
ATOM 756 C C . GLY A 1 97 ? -12.538 -7.811 8.420 1.00 95.75 97 GLY A C 1
ATOM 757 O O . GLY A 1 97 ? -12.720 -6.911 7.595 1.00 95.75 97 GLY A O 1
ATOM 758 N N . PRO A 1 98 ? -13.553 -8.594 8.817 1.00 96.25 98 PRO A N 1
ATOM 759 C CA . PRO A 1 98 ? -14.894 -8.510 8.249 1.00 96.25 98 PRO A CA 1
ATOM 760 C C . PRO A 1 98 ? -15.565 -7.158 8.529 1.00 96.25 98 PRO A C 1
ATOM 762 O O . PRO A 1 98 ? -15.554 -6.656 9.653 1.00 96.25 98 PRO A O 1
ATOM 765 N N . GLY A 1 99 ? -16.198 -6.586 7.500 1.00 96.00 99 GLY A N 1
ATOM 766 C CA . GLY A 1 99 ? -16.922 -5.310 7.589 1.00 96.00 99 GLY A CA 1
ATOM 767 C C . GLY A 1 99 ? -16.023 -4.077 7.734 1.00 96.00 99 GLY A C 1
ATOM 768 O O . GLY A 1 99 ? -16.526 -2.987 8.006 1.00 96.00 99 GLY A O 1
ATOM 769 N N . ARG A 1 100 ? -14.705 -4.232 7.561 1.00 96.75 100 ARG A N 1
ATOM 770 C CA . ARG A 1 100 ? -13.728 -3.144 7.611 1.00 96.75 100 ARG A CA 1
ATOM 771 C C . ARG A 1 100 ? -13.100 -2.937 6.247 1.00 96.75 100 ARG A C 1
ATOM 773 O O . ARG A 1 100 ? -12.671 -3.888 5.602 1.00 96.75 100 ARG A O 1
ATOM 780 N N . PHE A 1 101 ? -13.027 -1.677 5.832 1.00 97.25 101 PHE A N 1
ATOM 781 C CA . PHE A 1 101 ? -12.568 -1.315 4.498 1.00 97.25 101 PHE A CA 1
ATOM 782 C C . PHE A 1 101 ? -11.573 -0.163 4.533 1.00 97.25 101 PHE A C 1
ATOM 784 O O . PHE A 1 101 ? -11.776 0.819 5.249 1.00 97.25 101 PHE A O 1
ATOM 791 N N . GLY A 1 102 ? -10.496 -0.302 3.768 1.00 95.56 102 GLY A N 1
ATOM 792 C CA . GLY A 1 102 ? -9.349 0.598 3.795 1.00 95.56 102 GLY A CA 1
ATOM 793 C C . GLY A 1 102 ? -9.339 1.655 2.692 1.00 95.56 102 GLY A C 1
ATOM 794 O O . GLY A 1 102 ? -10.127 1.614 1.747 1.00 95.56 102 GLY A O 1
ATOM 795 N N . SER A 1 103 ? -8.397 2.588 2.800 1.00 95.75 103 SER A N 1
ATOM 796 C CA . SER A 1 103 ? -7.898 3.386 1.676 1.00 95.75 103 SER A CA 1
ATOM 797 C C . SER A 1 103 ? -6.707 2.703 0.993 1.00 95.75 103 SER A C 1
ATOM 799 O O . SER A 1 103 ? -6.233 1.658 1.441 1.00 95.75 103 SER A O 1
ATOM 801 N N . GLU A 1 104 ? -6.168 3.333 -0.054 1.00 94.06 104 GLU A N 1
ATOM 802 C CA . GLU A 1 104 ? -4.796 3.058 -0.492 1.00 94.06 104 GLU A CA 1
ATOM 803 C C . GLU A 1 104 ? -3.821 3.283 0.679 1.00 94.06 104 GLU A C 1
ATOM 805 O O . GLU A 1 104 ? -4.002 4.209 1.482 1.00 94.06 104 GLU A O 1
ATOM 810 N N . ALA A 1 105 ? -2.821 2.408 0.794 1.00 96.06 105 ALA A N 1
ATOM 811 C CA . ALA A 1 105 ? -1.793 2.494 1.818 1.00 96.06 105 ALA A CA 1
ATOM 812 C C . ALA A 1 105 ? -0.564 3.221 1.283 1.00 96.06 105 ALA A C 1
ATOM 814 O O . ALA A 1 105 ? -0.023 2.865 0.238 1.00 96.06 105 ALA A O 1
ATOM 815 N N . ILE A 1 106 ? -0.104 4.216 2.033 1.00 96.31 106 ILE A N 1
ATOM 816 C CA . ILE A 1 106 ? 1.098 4.977 1.701 1.00 96.31 106 ILE A CA 1
ATOM 817 C C . ILE A 1 106 ? 2.294 4.436 2.475 1.00 96.31 106 ILE A C 1
ATOM 819 O O . ILE A 1 106 ? 2.225 4.246 3.689 1.00 96.31 106 ILE A O 1
ATOM 823 N N . PHE A 1 107 ? 3.404 4.207 1.777 1.00 96.00 107 PHE A N 1
ATOM 824 C CA . PHE A 1 107 ? 4.674 3.890 2.421 1.00 96.00 107 PHE A CA 1
ATOM 825 C C . PHE A 1 107 ? 5.357 5.167 2.910 1.00 96.00 107 PHE A C 1
ATOM 827 O O . PHE A 1 107 ? 5.509 6.130 2.157 1.00 96.00 107 PHE A O 1
ATOM 834 N N . VAL A 1 108 ? 5.800 5.151 4.165 1.00 95.38 108 VAL A N 1
ATOM 835 C CA . VAL A 1 108 ? 6.559 6.232 4.795 1.00 95.38 108 VAL A CA 1
ATOM 836 C C . VAL A 1 108 ? 7.868 5.655 5.334 1.00 95.38 108 VAL A C 1
ATOM 838 O O . VAL A 1 108 ? 7.822 4.800 6.223 1.00 95.38 108 VAL A O 1
ATOM 841 N N . PRO A 1 109 ? 9.040 6.086 4.832 1.00 93.75 109 PRO A N 1
ATOM 842 C CA . PRO A 1 109 ? 10.316 5.567 5.306 1.00 93.75 109 PRO A CA 1
ATOM 843 C C . PRO A 1 109 ? 10.548 5.964 6.767 1.00 93.75 109 PRO A C 1
ATOM 845 O O . PRO A 1 109 ? 10.219 7.076 7.181 1.00 93.75 109 PRO A O 1
ATOM 848 N N . ARG A 1 110 ? 11.154 5.068 7.556 1.00 91.38 110 ARG A N 1
ATOM 849 C CA . ARG A 1 110 ? 11.454 5.334 8.975 1.00 91.38 110 ARG A CA 1
ATOM 850 C C . ARG A 1 110 ? 12.386 6.531 9.148 1.00 91.38 110 ARG A C 1
ATOM 852 O O . ARG A 1 110 ? 12.247 7.294 10.100 1.00 91.38 110 ARG A O 1
ATOM 859 N N . GLN A 1 111 ? 13.344 6.665 8.237 1.00 85.25 111 GLN A N 1
ATOM 860 C CA . GLN A 1 111 ? 14.228 7.816 8.119 1.00 85.25 111 GLN A CA 1
ATOM 861 C C . GLN A 1 111 ? 14.396 8.156 6.636 1.00 85.25 111 GLN A C 1
ATOM 863 O O . GLN A 1 111 ? 14.527 7.234 5.826 1.00 85.25 111 GLN A O 1
ATOM 868 N N . PRO A 1 112 ? 14.437 9.446 6.263 1.00 71.81 112 PRO A N 1
ATOM 869 C CA . PRO A 1 112 ? 14.776 9.868 4.910 1.00 71.81 112 PRO A CA 1
ATOM 870 C C . PRO A 1 112 ? 16.274 9.629 4.673 1.00 71.81 112 PRO A C 1
ATOM 872 O O . PRO A 1 112 ? 17.102 10.524 4.806 1.00 71.81 112 PRO A O 1
ATOM 875 N N . SER A 1 113 ? 16.649 8.385 4.381 1.00 72.56 113 SER A N 1
ATOM 876 C CA . SER A 1 113 ? 18.024 8.004 4.071 1.00 72.56 113 SER A CA 1
ATOM 877 C C . SER A 1 113 ? 18.059 7.034 2.895 1.00 72.56 113 SER A C 1
ATOM 879 O O . SER A 1 113 ? 17.143 6.240 2.690 1.00 72.56 113 SER A O 1
ATOM 881 N N . THR A 1 114 ? 19.142 7.080 2.125 1.00 67.50 114 THR A N 1
ATOM 882 C CA . THR A 1 114 ? 19.402 6.134 1.030 1.00 67.50 114 THR A CA 1
ATOM 883 C C . THR A 1 114 ? 20.104 4.856 1.500 1.00 67.50 114 THR A C 1
ATOM 885 O O . THR A 1 114 ? 20.349 3.968 0.687 1.00 67.50 114 THR A O 1
ATOM 888 N N . SER A 1 115 ? 20.456 4.761 2.787 1.00 75.62 115 SER A N 1
ATOM 889 C CA . SER A 1 115 ? 21.177 3.626 3.377 1.00 75.62 115 SER A CA 1
ATOM 890 C C . SER A 1 115 ? 20.270 2.641 4.119 1.00 75.62 115 SER A C 1
ATOM 892 O O . SER A 1 115 ? 20.685 1.507 4.373 1.00 75.62 115 SER A O 1
ATOM 894 N N . SER A 1 116 ? 19.042 3.043 4.455 1.00 80.31 116 SER A N 1
ATOM 895 C CA . SER A 1 116 ? 18.020 2.158 5.017 1.00 80.31 116 SER A CA 1
ATOM 896 C C . SER A 1 116 ? 17.594 1.084 4.011 1.00 80.31 116 SER A C 1
ATOM 898 O O . SER A 1 116 ? 17.674 1.268 2.796 1.00 80.31 116 SER A O 1
ATOM 900 N N . LYS A 1 117 ? 17.117 -0.060 4.520 1.00 88.62 117 LYS A N 1
ATOM 901 C CA . LYS A 1 117 ? 16.482 -1.067 3.658 1.00 88.62 117 LYS A CA 1
ATOM 902 C C . LYS A 1 117 ? 15.230 -0.467 3.023 1.00 88.62 117 LYS A C 1
ATOM 904 O O . LYS A 1 117 ? 14.526 0.296 3.672 1.00 88.62 117 LYS A O 1
ATOM 909 N N . GLU A 1 118 ? 14.950 -0.850 1.782 1.00 91.06 118 GLU A N 1
ATOM 910 C CA . GLU A 1 118 ? 13.837 -0.309 0.989 1.00 91.06 118 GLU A CA 1
ATOM 911 C C . GLU A 1 118 ? 12.475 -0.404 1.697 1.00 91.06 118 GLU A C 1
ATOM 913 O O . GLU A 1 118 ? 11.650 0.491 1.563 1.00 91.06 118 GLU A O 1
ATOM 918 N N . ASP A 1 119 ? 12.251 -1.456 2.490 1.00 94.31 119 ASP A N 1
ATOM 919 C CA . ASP A 1 119 ? 11.022 -1.682 3.253 1.00 94.31 119 ASP A CA 1
ATOM 920 C C . ASP A 1 119 ? 11.094 -1.251 4.729 1.00 94.31 119 ASP A C 1
ATOM 922 O O . ASP A 1 119 ? 10.182 -1.560 5.499 1.00 94.31 119 ASP A O 1
ATOM 926 N N . ASP A 1 120 ? 12.155 -0.555 5.150 1.00 95.12 120 ASP A N 1
ATOM 927 C CA . ASP A 1 120 ? 12.284 -0.032 6.514 1.00 95.12 120 ASP A CA 1
ATOM 928 C C . ASP A 1 120 ? 11.449 1.239 6.699 1.00 95.12 120 ASP A C 1
ATOM 930 O O . ASP A 1 120 ? 11.897 2.375 6.516 1.00 95.12 120 ASP A O 1
ATOM 934 N N . GLY A 1 121 ? 10.194 1.028 7.069 1.00 95.75 121 GLY A N 1
ATOM 935 C CA . GLY A 1 121 ? 9.234 2.097 7.245 1.00 95.75 121 GLY A CA 1
ATOM 936 C C . GLY A 1 121 ? 7.875 1.585 7.677 1.00 95.75 121 GLY A C 1
ATOM 937 O O . GLY A 1 121 ? 7.725 0.483 8.212 1.00 95.75 121 GLY A O 1
ATOM 938 N N . TYR A 1 122 ? 6.881 2.416 7.425 1.00 97.44 122 TYR A N 1
ATOM 939 C CA . TYR A 1 122 ? 5.513 2.215 7.858 1.00 97.44 122 TYR A CA 1
ATOM 940 C C . TYR A 1 122 ? 4.570 2.257 6.667 1.00 97.44 122 TYR A C 1
ATOM 942 O O . TYR A 1 122 ? 4.828 2.967 5.695 1.00 97.44 122 TYR A O 1
ATOM 950 N N . LEU A 1 123 ? 3.461 1.532 6.765 1.00 97.94 123 LEU A N 1
ATOM 951 C CA . LEU A 1 123 ? 2.303 1.771 5.913 1.00 97.94 123 LEU A CA 1
ATOM 952 C C . LEU A 1 123 ? 1.255 2.519 6.723 1.00 97.94 123 LEU A C 1
ATOM 954 O O . LEU A 1 123 ? 0.915 2.097 7.831 1.00 97.94 123 LEU A O 1
ATOM 958 N N . ILE A 1 124 ? 0.760 3.618 6.162 1.00 97.88 124 ILE A N 1
ATOM 959 C CA . ILE A 1 124 ? -0.292 4.438 6.761 1.00 97.88 124 ILE A CA 1
ATOM 960 C C . ILE A 1 124 ? -1.514 4.411 5.846 1.00 97.88 124 ILE A C 1
ATOM 962 O O . ILE A 1 124 ? -1.394 4.594 4.635 1.00 97.88 124 ILE A O 1
ATOM 966 N N . PHE A 1 125 ? -2.690 4.161 6.414 1.00 97.44 125 PHE A N 1
ATOM 967 C CA . PHE A 1 125 ? -3.948 4.097 5.667 1.00 97.44 125 PHE A CA 1
ATOM 968 C C . PHE A 1 125 ? -5.144 4.405 6.564 1.00 97.44 125 PHE A C 1
ATOM 970 O O . PHE A 1 125 ? -5.104 4.208 7.781 1.00 97.44 125 PHE A O 1
ATOM 977 N N . PHE A 1 126 ? -6.237 4.862 5.962 1.00 97.56 126 PHE A N 1
ATOM 978 C CA . PHE A 1 126 ? -7.520 4.953 6.648 1.00 97.56 126 PHE A CA 1
ATOM 979 C C . PHE A 1 126 ? -8.204 3.589 6.646 1.00 97.56 126 PHE A C 1
ATOM 981 O O . PHE A 1 126 ? -8.132 2.866 5.657 1.00 97.56 126 PHE A O 1
ATOM 988 N N . ALA A 1 127 ? -8.913 3.262 7.722 1.00 97.00 127 ALA A N 1
ATOM 989 C CA . ALA A 1 127 ? -9.867 2.163 7.761 1.00 97.00 127 ALA A CA 1
ATOM 990 C C . ALA A 1 127 ? -11.221 2.672 8.252 1.00 97.00 127 ALA A C 1
ATOM 992 O O . ALA A 1 127 ? -11.293 3.487 9.174 1.00 97.00 127 ALA A O 1
ATOM 993 N N . HIS A 1 128 ? -12.290 2.179 7.641 1.00 97.62 128 HIS A N 1
ATOM 994 C CA . HIS A 1 128 ? -13.666 2.410 8.046 1.00 97.62 128 HIS A CA 1
ATOM 995 C C . HIS A 1 128 ? -14.306 1.083 8.444 1.00 97.62 128 HIS A C 1
ATOM 997 O O . HIS A 1 128 ? -14.308 0.141 7.654 1.00 97.62 128 HIS A O 1
ATOM 1003 N N . ASP A 1 129 ? -14.845 1.018 9.658 1.00 97.12 129 ASP A N 1
ATOM 1004 C CA . ASP A 1 129 ? -15.603 -0.128 10.153 1.00 97.12 129 ASP A CA 1
ATOM 1005 C C . ASP A 1 129 ? -17.096 0.142 9.937 1.00 97.12 129 ASP A C 1
ATOM 1007 O O . ASP A 1 129 ? -17.689 0.979 10.621 1.00 97.12 129 ASP A O 1
ATOM 1011 N N . GLU A 1 130 ? -17.708 -0.548 8.974 1.00 95.62 130 GLU A N 1
ATOM 1012 C CA . GLU A 1 130 ? -19.129 -0.380 8.647 1.00 95.62 130 GLU A CA 1
ATOM 1013 C C . GLU A 1 130 ? -20.051 -0.888 9.763 1.00 95.62 130 GLU A C 1
ATOM 1015 O O . GLU A 1 130 ? -21.188 -0.430 9.861 1.00 95.62 130 GLU A O 1
ATOM 1020 N N . ASN A 1 131 ? -19.570 -1.772 10.645 1.00 95.88 131 ASN A N 1
ATOM 1021 C CA . ASN A 1 131 ? -20.370 -2.273 11.764 1.00 95.88 131 ASN A CA 1
ATOM 1022 C C . ASN A 1 131 ? -20.541 -1.211 12.857 1.00 95.88 131 ASN A C 1
ATOM 1024 O O . ASN A 1 131 ? -21.558 -1.186 13.547 1.00 95.88 131 ASN A O 1
ATOM 1028 N N . THR A 1 132 ? -19.539 -0.346 13.040 1.00 96.00 132 THR A N 1
ATOM 1029 C CA . THR A 1 132 ? -19.538 0.686 14.096 1.00 96.00 132 THR A CA 1
ATOM 1030 C C . THR A 1 132 ? -19.711 2.106 13.562 1.00 96.00 132 THR A C 1
ATOM 1032 O O . THR A 1 132 ? -19.966 3.027 14.334 1.00 96.00 132 THR A O 1
ATOM 1035 N N . GLY A 1 133 ? -19.541 2.308 12.254 1.00 95.69 133 GLY A N 1
ATOM 1036 C CA . GLY A 1 133 ? -19.516 3.621 11.615 1.00 95.69 133 GLY A CA 1
ATOM 1037 C C . GLY A 1 133 ? -18.235 4.424 11.873 1.00 95.69 133 GLY A C 1
ATOM 1038 O O . GLY A 1 133 ? -18.117 5.545 11.372 1.00 95.69 133 GLY A O 1
ATOM 1039 N N . LYS A 1 134 ? -17.269 3.883 12.627 1.00 96.81 134 LYS A N 1
ATOM 1040 C CA . LYS A 1 134 ? -16.027 4.579 12.981 1.00 96.81 134 LYS A CA 1
ATOM 1041 C C . LYS A 1 134 ? -15.004 4.552 11.845 1.00 96.81 134 LYS A C 1
ATOM 1043 O O . LYS A 1 134 ? -14.988 3.647 11.008 1.00 96.81 134 LYS A O 1
ATOM 1048 N N . SER A 1 135 ? -14.117 5.542 11.847 1.00 98.25 135 SER A N 1
ATOM 1049 C CA . SER A 1 135 ? -12.930 5.576 10.995 1.00 98.25 135 SER A CA 1
ATOM 1050 C C . SER A 1 135 ? -11.679 5.764 11.843 1.00 98.25 135 SER A C 1
ATOM 1052 O O . SER A 1 135 ? -11.726 6.416 12.885 1.00 98.25 135 SER A O 1
ATOM 1054 N N . ALA A 1 136 ? -10.560 5.210 11.391 1.00 97.94 136 ALA A N 1
ATOM 1055 C CA . ALA A 1 136 ? -9.271 5.353 12.050 1.00 97.94 136 ALA A CA 1
ATOM 1056 C C . ALA A 1 136 ? -8.131 5.447 11.033 1.00 97.94 136 ALA A C 1
ATOM 1058 O O . ALA A 1 136 ? -8.229 4.909 9.930 1.00 97.94 136 ALA A O 1
ATOM 1059 N N . VAL A 1 137 ? -7.038 6.095 11.428 1.00 98.06 137 VAL A N 1
ATOM 1060 C CA . VAL A 1 137 ? -5.743 5.969 10.751 1.00 98.06 137 VAL A CA 1
ATOM 1061 C C . VAL A 1 137 ? -5.011 4.783 11.361 1.00 98.06 137 VAL A C 1
ATOM 1063 O O . VAL A 1 137 ? -4.850 4.716 12.577 1.00 98.06 137 VAL A O 1
ATOM 1066 N N . ASN A 1 138 ? -4.565 3.857 10.524 1.00 98.06 138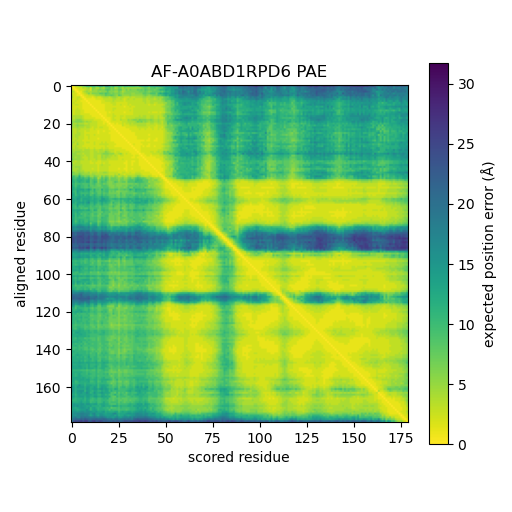 ASN A N 1
ATOM 1067 C CA . ASN A 1 138 ? -3.780 2.700 10.927 1.00 98.06 138 ASN A CA 1
ATOM 1068 C C . ASN A 1 138 ? -2.337 2.899 10.489 1.00 98.06 138 ASN A C 1
ATOM 1070 O O . ASN A 1 138 ? -2.080 3.367 9.379 1.00 98.06 138 ASN A O 1
ATOM 1074 N N . VAL A 1 139 ? -1.414 2.521 11.366 1.00 98.31 139 VAL A N 1
ATOM 1075 C CA . VAL A 1 139 ? 0.021 2.505 11.100 1.00 98.31 139 VAL A CA 1
ATOM 1076 C C . VAL A 1 139 ? 0.523 1.096 11.357 1.00 98.31 139 VAL A C 1
ATOM 1078 O O . VAL A 1 139 ? 0.423 0.595 12.479 1.00 98.31 139 VAL A O 1
ATOM 1081 N N . ILE A 1 140 ? 1.074 0.460 10.329 1.00 98.31 140 ILE A N 1
ATOM 1082 C CA . ILE A 1 140 ? 1.656 -0.884 10.425 1.00 98.31 140 ILE A CA 1
ATOM 1083 C C . ILE A 1 140 ? 3.124 -0.855 10.013 1.00 98.31 140 ILE A C 1
ATOM 1085 O O . ILE A 1 140 ? 3.554 0.009 9.247 1.00 98.31 140 ILE A O 1
ATOM 1089 N N . ASP A 1 141 ? 3.902 -1.805 10.521 1.00 97.69 141 ASP A N 1
ATOM 1090 C CA . ASP A 1 141 ? 5.292 -1.986 10.111 1.00 97.69 141 ASP A CA 1
ATOM 1091 C C . ASP A 1 141 ? 5.339 -2.584 8.695 1.00 97.69 141 ASP A C 1
ATOM 1093 O O . ASP A 1 141 ? 4.888 -3.709 8.465 1.00 97.69 141 ASP A O 1
ATOM 1097 N N . ALA A 1 142 ? 5.896 -1.838 7.739 1.00 97.25 142 ALA A N 1
ATOM 1098 C CA . ALA A 1 142 ? 5.902 -2.223 6.326 1.00 97.25 142 ALA A CA 1
ATOM 1099 C C . ALA A 1 142 ? 6.777 -3.462 6.065 1.00 97.25 142 ALA A C 1
ATOM 1101 O O . ALA A 1 142 ? 6.565 -4.237 5.127 1.00 97.25 142 ALA A O 1
ATOM 1102 N N . LYS A 1 143 ? 7.780 -3.677 6.919 1.00 95.38 143 LYS A N 1
ATOM 1103 C CA . LYS A 1 143 ? 8.707 -4.795 6.806 1.00 95.38 143 LYS A CA 1
ATOM 1104 C C . LYS A 1 143 ? 8.057 -6.119 7.190 1.00 95.38 143 LYS A C 1
ATOM 1106 O O . LYS A 1 143 ? 8.097 -7.061 6.396 1.00 95.38 143 LYS A O 1
ATOM 1111 N N . SER A 1 144 ? 7.493 -6.181 8.393 1.00 96.19 144 SER A N 1
ATOM 1112 C CA . SER A 1 144 ? 6.923 -7.394 8.986 1.00 96.19 144 SER A CA 1
ATOM 1113 C C . SER A 1 144 ? 5.511 -7.709 8.507 1.00 96.19 144 SER A C 1
ATOM 1115 O O . SER A 1 144 ? 5.141 -8.879 8.539 1.00 96.19 144 SER A O 1
ATOM 1117 N N . MET A 1 145 ? 4.742 -6.708 8.055 1.00 96.56 145 MET A N 1
ATOM 1118 C CA . MET A 1 145 ? 3.320 -6.871 7.718 1.00 96.56 145 MET A CA 1
ATOM 1119 C C . MET A 1 145 ? 2.526 -7.532 8.861 1.00 96.56 145 MET A C 1
ATOM 1121 O O . MET A 1 145 ? 1.644 -8.353 8.620 1.00 96.56 145 MET A O 1
ATOM 1125 N N . SER A 1 146 ? 2.884 -7.210 10.111 1.00 95.62 146 SER A N 1
ATOM 1126 C CA . SER A 1 146 ? 2.233 -7.735 11.316 1.00 95.62 146 SER A CA 1
ATOM 1127 C C . SER A 1 146 ? 0.718 -7.483 11.287 1.00 95.62 146 SER A C 1
ATOM 1129 O O . SER A 1 146 ? 0.318 -6.367 10.945 1.00 95.62 146 SER A O 1
ATOM 1131 N N . PRO A 1 147 ? -0.126 -8.457 11.686 1.00 93.25 147 PRO A N 1
ATOM 1132 C CA . PRO A 1 147 ? -1.568 -8.246 11.816 1.00 93.25 147 PRO A CA 1
ATOM 1133 C C . PRO A 1 147 ? -1.917 -7.277 12.955 1.00 93.25 147 PRO A C 1
ATOM 1135 O O . PRO A 1 147 ? -2.988 -6.679 12.935 1.00 93.25 147 PRO A O 1
ATOM 1138 N N . ASP A 1 148 ? -1.012 -7.099 13.922 1.00 95.00 148 ASP A N 1
ATOM 1139 C CA . ASP A 1 148 ? -1.151 -6.135 15.011 1.00 95.00 148 ASP A CA 1
ATOM 1140 C C . ASP A 1 148 ? -0.565 -4.779 14.581 1.00 95.00 148 ASP A C 1
ATOM 1142 O O . ASP A 1 148 ? 0.656 -4.688 14.378 1.00 95.00 148 ASP A O 1
ATOM 1146 N N . PRO A 1 149 ? -1.388 -3.719 14.430 1.00 96.19 149 PRO A N 1
ATOM 1147 C CA . PRO A 1 149 ? -0.893 -2.401 14.061 1.00 96.19 149 PRO A CA 1
ATOM 1148 C C . PRO A 1 149 ? 0.003 -1.800 15.142 1.00 96.19 149 PRO A C 1
ATOM 1150 O O . PRO A 1 149 ? -0.244 -1.962 16.336 1.00 96.19 149 PRO A O 1
ATOM 1153 N N . ILE A 1 150 ? 1.003 -1.024 14.720 1.00 97.50 150 ILE A N 1
ATOM 1154 C CA . ILE A 1 150 ? 1.837 -0.230 15.634 1.00 97.50 150 ILE A CA 1
ATOM 1155 C C . ILE A 1 150 ? 0.978 0.822 16.336 1.00 97.50 150 ILE A C 1
ATOM 1157 O O . ILE A 1 150 ? 1.147 1.080 17.527 1.00 97.50 150 ILE A O 1
ATOM 1161 N N . ALA A 1 151 ? 0.083 1.460 15.582 1.00 98.12 151 ALA A N 1
ATOM 1162 C CA . ALA A 1 151 ? -0.819 2.469 16.103 1.00 98.12 151 ALA A CA 1
ATOM 1163 C C . ALA A 1 151 ? -2.142 2.469 15.339 1.00 98.12 151 ALA A C 1
ATOM 1165 O O . ALA A 1 151 ? -2.187 2.248 14.127 1.00 98.12 151 ALA A O 1
ATOM 1166 N N . VAL A 1 152 ? -3.209 2.784 16.069 1.00 98.00 152 VAL A N 1
ATOM 1167 C CA . VAL A 1 152 ? -4.543 3.040 15.529 1.00 98.00 152 VAL A CA 1
ATOM 1168 C C . VAL A 1 152 ? -5.039 4.341 16.146 1.00 98.00 152 VAL A C 1
ATOM 1170 O O . VAL A 1 152 ? -5.170 4.444 17.364 1.00 98.00 152 VAL A O 1
ATOM 1173 N N . VAL A 1 153 ? -5.288 5.346 15.312 1.00 98.25 153 VAL A N 1
ATOM 1174 C CA . VAL A 1 153 ? -5.777 6.662 15.736 1.00 98.25 153 VAL A CA 1
ATOM 1175 C C . VAL A 1 153 ? -7.232 6.788 15.309 1.00 98.25 153 VAL A C 1
ATOM 1177 O O . VAL A 1 153 ? -7.512 6.977 14.125 1.00 98.25 153 VAL A O 1
ATOM 1180 N N . GLU A 1 154 ? -8.163 6.659 16.257 1.00 97.94 154 GLU A N 1
ATOM 1181 C CA . GLU A 1 154 ? -9.589 6.881 15.988 1.00 97.94 154 GLU A CA 1
ATOM 1182 C C . GLU A 1 154 ? -9.836 8.331 15.552 1.00 97.94 154 GLU A C 1
ATOM 1184 O O . GLU A 1 154 ? -9.304 9.279 16.134 1.00 97.94 154 GLU A O 1
ATOM 1189 N N . LEU A 1 155 ? -10.665 8.505 14.526 1.00 97.81 155 LEU A N 1
ATOM 1190 C CA . LEU A 1 155 ? -11.033 9.810 13.998 1.00 97.81 155 LEU A CA 1
ATOM 1191 C C . LEU A 1 155 ? -12.414 10.223 14.518 1.00 97.81 155 LEU A C 1
ATOM 1193 O O . LEU A 1 155 ? -13.317 9.387 14.601 1.00 97.81 155 LEU A O 1
ATOM 1197 N N . PRO A 1 156 ? -12.622 11.519 14.817 1.00 96.88 156 PRO A N 1
ATOM 1198 C CA . PRO A 1 156 ? -13.896 12.008 15.342 1.00 96.88 156 PRO A CA 1
ATOM 1199 C C . PRO A 1 156 ? -15.029 11.944 14.311 1.00 96.88 156 PRO A C 1
ATOM 1201 O O . PRO A 1 156 ? -16.197 12.007 14.680 1.00 96.88 156 PRO A O 1
ATOM 1204 N N . ASN A 1 157 ? -14.691 11.838 13.024 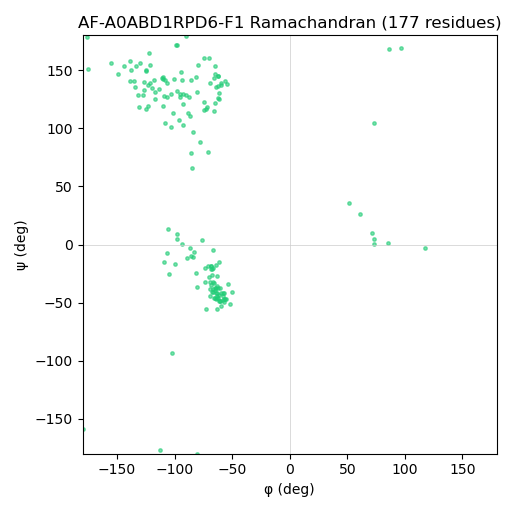1.00 96.06 157 ASN A N 1
ATOM 1205 C CA . ASN A 1 157 ? -15.637 11.810 11.919 1.00 96.06 157 ASN A CA 1
ATOM 1206 C C . ASN A 1 157 ? -15.299 10.681 10.949 1.00 96.06 157 ASN A C 1
ATOM 1208 O O . ASN A 1 157 ? -14.137 10.300 10.785 1.00 96.06 157 ASN A O 1
ATOM 1212 N N . ARG A 1 158 ? -16.330 10.200 10.252 1.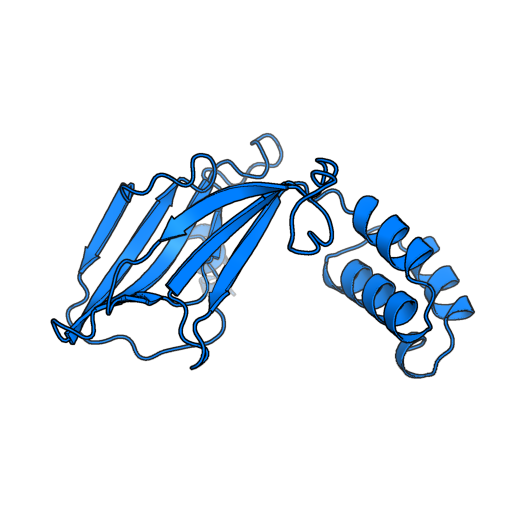00 94.94 158 ARG A N 1
ATOM 1213 C CA . ARG A 1 158 ? -16.179 9.230 9.170 1.00 94.94 158 ARG A CA 1
ATOM 1214 C C . ARG A 1 158 ? -15.333 9.814 8.039 1.00 94.94 158 ARG A C 1
ATOM 1216 O O . ARG A 1 158 ? -15.649 10.882 7.516 1.00 94.94 158 ARG A O 1
ATOM 1223 N N . VAL A 1 159 ? -14.335 9.054 7.600 1.00 94.44 159 VAL A N 1
ATOM 1224 C CA . VAL A 1 159 ? -13.575 9.340 6.378 1.00 94.44 159 VAL A CA 1
ATOM 1225 C C . VAL A 1 159 ? -14.229 8.590 5.211 1.00 94.44 159 VAL A C 1
ATOM 1227 O O . VAL A 1 159 ? -14.375 7.369 5.289 1.00 94.44 159 VAL A O 1
ATOM 1230 N N . PRO A 1 160 ? -14.683 9.280 4.149 1.00 91.50 160 PRO A N 1
ATOM 1231 C CA . PRO A 1 160 ? -15.211 8.619 2.960 1.00 91.50 160 PRO A CA 1
ATOM 1232 C C . PRO A 1 160 ? -14.098 7.925 2.166 1.00 91.50 160 PRO A C 1
ATOM 1234 O O . PRO A 1 160 ? -12.924 8.266 2.291 1.00 91.50 160 PRO A O 1
ATOM 1237 N N . TYR A 1 161 ? -14.475 6.972 1.313 1.00 87.44 161 TYR A N 1
ATOM 1238 C CA . TYR A 1 161 ? -13.528 6.317 0.413 1.00 87.44 161 TYR A CA 1
ATOM 1239 C C . TYR A 1 161 ? -12.906 7.337 -0.547 1.00 87.44 161 TYR A C 1
ATOM 1241 O O . TYR A 1 161 ? -13.620 8.074 -1.228 1.00 87.44 161 TYR A O 1
ATOM 1249 N N . GLY A 1 162 ? -11.576 7.379 -0.565 1.00 86.56 162 GLY A N 1
ATOM 1250 C CA . GLY A 1 162 ? -10.776 8.206 -1.463 1.00 86.56 162 GLY A CA 1
ATOM 1251 C C . GLY A 1 162 ? -9.983 7.360 -2.458 1.00 86.56 162 GLY A C 1
ATOM 1252 O O . GLY A 1 162 ? -10.097 6.137 -2.472 1.00 86.56 162 GLY A O 1
ATOM 1253 N N . PHE A 1 163 ? -9.170 8.031 -3.275 1.00 84.19 163 PHE A N 1
ATOM 1254 C CA . PHE A 1 163 ? -8.254 7.385 -4.218 1.00 84.19 163 PHE A CA 1
ATOM 1255 C C . PHE A 1 163 ? -6.828 7.415 -3.671 1.00 84.19 163 PHE A C 1
ATOM 1257 O O . PHE A 1 163 ? -6.458 6.558 -2.876 1.00 84.19 163 PHE A O 1
ATOM 1264 N N . HIS A 1 164 ? -6.065 8.436 -4.055 1.00 89.81 164 HIS A N 1
ATOM 1265 C CA . HIS A 1 164 ? -4.648 8.532 -3.751 1.00 89.81 164 HIS A CA 1
ATOM 1266 C C . HIS A 1 164 ? -4.377 9.345 -2.494 1.00 89.81 164 HIS A C 1
ATOM 1268 O O . HIS A 1 164 ? -5.074 10.317 -2.193 1.00 89.81 164 HIS A O 1
ATOM 1274 N N . ALA A 1 165 ? -3.309 8.966 -1.806 1.00 87.94 165 ALA A N 1
ATOM 1275 C CA . ALA A 1 165 ? -2.735 9.714 -0.704 1.00 87.94 165 ALA A CA 1
ATOM 1276 C C . ALA A 1 165 ? -1.228 9.876 -0.922 1.00 87.94 165 ALA A C 1
ATOM 1278 O O . ALA A 1 165 ? -0.590 9.099 -1.631 1.00 87.94 165 ALA A O 1
ATOM 1279 N N . PHE A 1 166 ? -0.657 10.900 -0.301 1.00 91.06 166 PHE A N 1
ATOM 1280 C CA . PHE A 1 166 ? 0.782 11.113 -0.256 1.00 91.06 166 PHE A CA 1
ATOM 1281 C C . PHE A 1 166 ? 1.174 11.565 1.146 1.00 91.06 166 PHE A C 1
ATOM 1283 O O . PHE A 1 166 ? 0.345 12.066 1.906 1.00 91.06 166 PHE A O 1
ATOM 1290 N N . PHE A 1 167 ? 2.441 11.363 1.484 1.00 91.94 167 PHE A N 1
ATOM 1291 C CA . PHE A 1 167 ? 3.019 11.820 2.738 1.00 91.94 167 PHE A CA 1
ATOM 1292 C C . PHE A 1 167 ? 3.960 12.986 2.469 1.00 91.94 167 PHE A C 1
ATOM 1294 O O . PHE A 1 167 ? 4.693 12.970 1.479 1.00 91.94 167 PHE A O 1
ATOM 1301 N N . VAL A 1 168 ? 3.950 13.970 3.362 1.00 91.56 168 VAL A N 1
ATOM 1302 C CA . VAL A 1 168 ? 4.859 15.116 3.322 1.00 91.56 168 VAL A CA 1
ATOM 1303 C C . VAL A 1 168 ? 5.545 15.209 4.670 1.00 91.56 168 VAL A C 1
ATOM 1305 O O . VAL A 1 168 ? 4.888 15.106 5.708 1.00 91.56 168 VAL A O 1
ATOM 1308 N N . THR A 1 169 ? 6.863 15.375 4.662 1.00 90.56 169 THR A N 1
ATOM 1309 C CA . THR A 1 169 ? 7.621 15.610 5.890 1.00 90.56 169 THR A CA 1
ATOM 1310 C C . THR A 1 169 ? 7.404 17.036 6.389 1.00 90.56 169 THR A C 1
ATOM 1312 O O . THR A 1 169 ? 7.016 17.933 5.641 1.00 90.56 169 THR A O 1
ATOM 1315 N N . GLU A 1 170 ? 7.686 17.269 7.669 1.00 91.00 170 GLU A N 1
ATOM 1316 C CA . GLU A 1 170 ? 7.672 18.624 8.221 1.00 91.00 170 GLU A CA 1
ATOM 1317 C C . GLU A 1 170 ? 8.638 19.556 7.471 1.00 91.00 170 GLU A C 1
ATOM 1319 O O . GLU A 1 170 ? 8.267 20.677 7.144 1.00 91.00 170 GLU A O 1
ATOM 1324 N N . GLU A 1 171 ? 9.835 19.073 7.128 1.00 89.75 171 GLU A N 1
ATOM 1325 C CA . GLU A 1 171 ? 10.833 19.820 6.350 1.00 89.75 171 GLU A CA 1
ATOM 1326 C C . GLU A 1 171 ? 10.276 20.270 4.991 1.00 89.75 171 GLU A C 1
ATOM 1328 O O . GLU A 1 171 ? 10.332 21.452 4.666 1.00 89.75 171 GLU A O 1
ATOM 1333 N N . GLN A 1 172 ? 9.631 19.367 4.243 1.00 89.88 172 GLN A N 1
ATOM 1334 C CA . GLN A 1 172 ? 8.999 19.689 2.958 1.00 89.88 172 GLN A CA 1
ATOM 1335 C C . GLN A 1 172 ? 7.859 20.712 3.102 1.00 89.88 172 GLN A C 1
ATOM 1337 O O . GLN A 1 172 ? 7.686 21.579 2.245 1.00 89.88 172 GLN A O 1
ATOM 1342 N N . LEU A 1 173 ? 7.075 20.634 4.185 1.00 92.56 173 LEU A N 1
ATOM 1343 C CA . LEU A 1 173 ? 6.034 21.625 4.477 1.00 92.56 173 LEU A CA 1
ATOM 1344 C C . LEU A 1 173 ? 6.632 22.997 4.819 1.00 92.56 173 LEU A C 1
ATOM 1346 O O . LEU A 1 173 ? 6.112 24.019 4.373 1.00 92.56 173 LEU A O 1
ATOM 1350 N N . GLN A 1 174 ? 7.718 23.032 5.594 1.00 92.50 174 GLN A N 1
ATOM 1351 C CA . GLN A 1 174 ? 8.415 24.270 5.950 1.00 92.50 174 GLN A CA 1
ATOM 1352 C C . GLN A 1 174 ? 9.066 24.924 4.727 1.00 92.50 174 GLN A C 1
ATOM 1354 O O . GLN A 1 174 ? 8.977 26.140 4.569 1.00 92.50 174 GLN A O 1
ATOM 1359 N N . GLU A 1 175 ? 9.669 24.138 3.832 1.00 92.81 175 GLU A N 1
ATOM 1360 C CA . GLU A 1 175 ? 10.185 24.628 2.550 1.00 92.81 175 GLU A CA 1
ATOM 1361 C C . GLU A 1 175 ? 9.082 25.288 1.720 1.00 92.81 175 GLU A C 1
ATOM 1363 O O . GLU A 1 175 ? 9.283 26.385 1.205 1.00 92.81 175 GLU A O 1
ATOM 1368 N N . GLN A 1 176 ? 7.897 24.673 1.649 1.00 88.50 176 GLN A N 1
ATOM 1369 C CA . GLN A 1 176 ? 6.756 25.252 0.941 1.00 88.50 176 GLN A CA 1
ATOM 1370 C C . GLN A 1 176 ? 6.272 26.566 1.571 1.00 88.50 176 GLN A C 1
ATOM 1372 O O . GLN A 1 176 ? 5.871 27.469 0.846 1.00 88.50 176 GLN A O 1
ATOM 1377 N N . ALA A 1 177 ? 6.294 26.683 2.901 1.00 84.38 177 ALA A N 1
ATOM 1378 C CA . ALA A 1 177 ? 5.866 27.895 3.602 1.00 84.38 177 ALA A CA 1
ATOM 1379 C C . ALA A 1 177 ? 6.838 29.080 3.435 1.00 84.38 177 ALA A C 1
ATOM 1381 O O . ALA A 1 177 ? 6.449 30.222 3.678 1.00 84.38 177 ALA A O 1
ATOM 1382 N N . ASN A 1 178 ? 8.087 28.811 3.041 1.00 82.31 178 ASN A N 1
ATOM 1383 C CA . ASN A 1 178 ? 9.124 29.816 2.794 1.00 82.31 178 ASN A CA 1
ATOM 1384 C C . ASN A 1 178 ? 9.209 30.264 1.317 1.00 82.31 178 ASN A C 1
ATOM 1386 O O . ASN A 1 178 ? 10.072 31.084 0.992 1.00 82.31 178 ASN A O 1
ATOM 1390 N N . LEU A 1 179 ? 8.354 29.723 0.438 1.00 59.59 179 LEU A N 1
ATOM 1391 C CA . LEU A 1 179 ? 8.192 30.116 -0.971 1.00 59.59 179 LEU A CA 1
ATOM 1392 C C . LEU A 1 179 ? 7.060 31.138 -1.137 1.00 59.59 179 LEU A C 1
ATOM 1394 O O . LEU A 1 179 ? 7.221 32.028 -2.004 1.00 59.59 179 LEU A O 1
#

Secondary structure (DSSP, 8-state):
-TGGGT-HHHHHHHHHH-SS--HHHHHHHHHHHHHTT-HHHHHHHHHTSS--EEEEEEE-TTS-EEEEEEEETTSPPPTT-SS---SSEEEEEEE--TTEEE-PPEEEESSS-SSS-TT-EEEEEEEEETTT--EEEEEEETTT--SS-SEEEEESSPPPP-S------HHHHHHHHT-